Protein AF-0000000079273460 (afdb_homodimer)

Radius of gyration: 18.06 Å; Cα contacts (8 Å, |Δi|>4): 522; chains: 2; bounding box: 48×47×41 Å

InterPro domains:
  IPR018788 Proteasome assembly chaperone 3 [PF10178] (34-116)
  IPR018788 Proteasome assembly chaperone 3 [PTHR31051] (8-122)
  IPR053720 Proteasome Assembly Chaperone [G3DSA:3.30.230.90] (1-122)

Nearest PDB structures (foldseek):
  2z5e-assembly1_B  TM=9.129E-01  e=1.804E-13  Homo sapiens
  8tm3-assembly1_i  TM=9.254E-01  e=6.857E-12  Homo sapiens
  2z5b-assembly1_B  TM=8.298E-01  e=2.361E-05  Saccharomyces cerevisiae
  8tm3-assembly1_j  TM=7.943E-01  e=7.775E-05  Homo sapiens
  8pzo-assembly1_A  TM=5.307E-01  e=3.729E-04  Lactobacillus

Organism: Patiria miniata (NCBI:txid46514)

Foldseek 3Di:
DPPPCPFDKFKDWDQAPNFIKIKIWTDDPQEIEIAIARPPDQAWKKKKDWDLPPPDPDQTDIDIDTPDHDDDPLVVVLVRLLCCLQQPDNPGHIYIYGYHDPDRDPSRSVVVSVVCNVGHPD/DPPPPPFDKFKDWDQAPNFIKIKIWTDDPQEIEIAIARPPDQAWKKKKDWDLPPPDPDQTDIDIDTPDHDDDPLVVVLVRLLCCLQQPDNPGHIYIYGYHDPDRDPSRSVVVSVVCNVGHPD

Solvent-accessible surface area (backbone atoms only — not comparable to full-atom values): 13586 Å² total; per-residue (Å²): 123,79,77,76,76,57,62,46,68,37,72,52,71,48,76,56,95,84,35,63,32,38,39,37,25,33,32,34,75,60,27,34,38,38,39,38,23,51,70,38,28,50,59,26,31,33,42,35,39,64,49,69,60,73,78,57,95,64,75,89,46,70,46,75,42,70,61,41,71,74,84,46,73,64,53,51,52,52,50,50,59,46,36,61,75,67,39,61,62,76,84,33,51,32,35,42,38,25,42,23,69,88,69,85,46,72,70,52,49,53,51,48,47,53,54,51,59,74,36,55,59,121,122,80,76,76,76,58,61,46,69,37,72,51,71,47,76,57,96,85,34,63,32,38,38,38,25,33,29,34,75,61,26,35,39,38,40,38,22,50,69,40,28,50,60,27,31,33,40,35,37,62,50,69,60,74,80,58,96,63,76,87,47,69,48,76,43,70,62,42,71,72,83,45,74,65,53,50,52,52,51,50,58,46,36,60,74,67,39,61,62,76,84,34,52,30,34,42,37,25,43,23,68,88,68,85,46,72,70,53,51,52,51,49,47,52,54,51,60,73,39,57,59,120

Sequence (244 aa):
MAGEDLPVSKQGAATIDGIHTDVVCTAFKDRIFVAITQYEKLGTIVHVIPDSTPADTRQQSFTTKVLLGKDEPITHVMAKNLATKICEGPDSKPLLLAIALKEHSPSVLKSLQELVVQFRVWMAGEDLPVSKQGAATIDGIHTDVVCTAFKDRIFVAITQYEKLGTIVHVIPDSTPADTRQQSFTTKVLLGKDEPITHVMAKNLATKICEGPDSKPLLLAIALKEHSPSVLKSLQELVVQFRVW

pLDDT: mean 89.86, std 14.44, range [30.06, 98.75]

Secondary structure (DSSP, 8-state):
-----PPEEEEEEEEETTEEEEEEEEE-SS-EEEEEESSS---EEEEEEE----SSSS---EEEEEEES---HHHHHHHHHHHHHHS-STTPPPEEEEEE-S---HHHHHHHHHHHHHT---/-----PPEEEEEEEEETTEEEEEEEEE-SS-EEEEEESSS---EEEEEEE-----SSS---EEEEEEES---HHHHHHHHHHHHHHS-STTPPPEEEEEE-S---HHHHHHHHHHHHHT---

Structure (mmCIF, N/CA/C/O backbone):
data_AF-0000000079273460-model_v1
#
loop_
_entity.id
_entity.type
_entity.pdbx_description
1 polymer 'Proteasome assembly chaperone 3'
#
loop_
_atom_site.group_PDB
_atom_site.id
_atom_site.type_symbol
_atom_site.label_atom_id
_atom_site.label_alt_id
_atom_site.label_comp_id
_atom_site.label_asym_id
_atom_site.label_entity_id
_atom_site.label_seq_id
_atom_site.pdbx_PDB_ins_code
_atom_site.Cartn_x
_atom_site.Cartn_y
_atom_site.Cartn_z
_atom_site.occupancy
_atom_site.B_iso_or_equiv
_atom_site.auth_seq_id
_atom_site.auth_comp_id
_atom_site.auth_asym_id
_atom_site.auth_atom_id
_atom_site.pdbx_PDB_model_num
ATOM 1 N N . MET A 1 1 ? 14.016 -20.922 15.641 1 30.78 1 MET A N 1
ATOM 2 C CA . MET A 1 1 ? 13.086 -20.656 14.539 1 30.78 1 MET A CA 1
ATOM 3 C C . MET A 1 1 ? 13.445 -19.359 13.828 1 30.78 1 MET A C 1
ATOM 5 O O . MET A 1 1 ? 13.68 -18.328 14.469 1 30.78 1 MET A O 1
ATOM 9 N N . ALA A 1 2 ? 14.273 -19.484 12.898 1 35.5 2 ALA A N 1
ATOM 10 C CA . ALA A 1 2 ? 14.953 -18.312 12.344 1 35.5 2 ALA A CA 1
ATOM 11 C C . ALA A 1 2 ? 14 -17.109 12.266 1 35.5 2 ALA A C 1
ATOM 13 O O . ALA A 1 2 ? 12.852 -17.25 11.852 1 35.5 2 ALA A O 1
ATOM 14 N N . GLY A 1 3 ? 13.906 -16.312 13.078 1 42.25 3 GLY A N 1
ATOM 15 C CA . GLY A 1 3 ? 13.086 -15.141 13.273 1 42.25 3 GLY A CA 1
ATOM 16 C C . GLY A 1 3 ? 12.688 -14.461 11.969 1 42.25 3 GLY A C 1
ATOM 17 O O . GLY A 1 3 ? 13.539 -13.898 11.281 1 42.25 3 GLY A O 1
ATOM 18 N N . GLU A 1 4 ? 11.891 -15.188 11.117 1 51.12 4 GLU A N 1
ATOM 19 C CA . GLU A 1 4 ? 11.453 -14.906 9.75 1 51.12 4 GLU A CA 1
ATOM 20 C C . GLU A 1 4 ? 11.086 -13.43 9.578 1 51.12 4 GLU A C 1
ATOM 22 O O . GLU A 1 4 ? 10.328 -12.883 10.383 1 51.12 4 GLU A O 1
ATOM 27 N N . ASP A 1 5 ? 12.094 -12.578 9.164 1 60.62 5 ASP A N 1
ATOM 28 C CA . ASP A 1 5 ? 12.133 -11.125 8.984 1 60.62 5 ASP A CA 1
ATOM 29 C C . ASP A 1 5 ? 10.906 -10.641 8.219 1 60.62 5 ASP A C 1
ATOM 31 O O . ASP A 1 5 ? 10.945 -10.508 6.988 1 60.62 5 ASP A O 1
ATOM 35 N N . LEU A 1 6 ? 9.727 -10.875 8.641 1 69 6 LEU A N 1
ATOM 36 C CA . LEU A 1 6 ? 8.508 -10.258 8.125 1 69 6 LEU A CA 1
ATOM 37 C C . LEU A 1 6 ? 8.625 -8.742 8.117 1 69 6 LEU A C 1
ATOM 39 O O . LEU A 1 6 ? 9.312 -8.164 8.961 1 69 6 LEU A O 1
ATOM 43 N N . PRO A 1 7 ? 8.055 -8.18 6.938 1 85.44 7 PRO A N 1
ATOM 44 C CA . PRO A 1 7 ? 7.973 -6.723 7.082 1 85.44 7 PRO A CA 1
ATOM 45 C C . PRO A 1 7 ? 7.285 -6.297 8.383 1 85.44 7 PRO A C 1
ATOM 47 O O . PRO A 1 7 ? 6.289 -6.902 8.781 1 85.44 7 PRO A O 1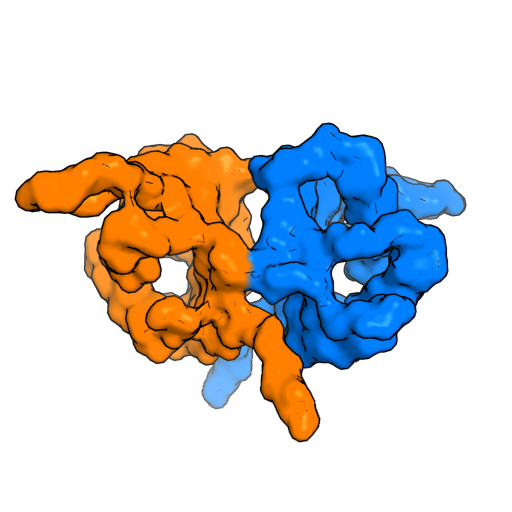
ATOM 50 N N . VAL A 1 8 ? 7.965 -5.441 9.117 1 90 8 VAL A N 1
ATOM 51 C CA . VAL A 1 8 ? 7.379 -4.938 10.359 1 90 8 VAL A CA 1
ATOM 52 C C . VAL A 1 8 ? 6.25 -3.957 10.031 1 90 8 VAL A C 1
ATOM 54 O O . VAL A 1 8 ? 6.422 -3.059 9.203 1 90 8 VAL A O 1
ATOM 57 N N . SER A 1 9 ? 5.043 -4.234 10.609 1 91.81 9 SER A N 1
ATOM 58 C CA . SER A 1 9 ? 3.869 -3.396 10.375 1 91.81 9 SER A CA 1
ATOM 59 C C . SER A 1 9 ? 3.203 -2.992 11.688 1 91.81 9 SER A C 1
ATOM 61 O O . SER A 1 9 ? 3.092 -3.803 12.609 1 91.81 9 SER A O 1
ATOM 63 N N . LYS A 1 10 ? 2.969 -1.747 11.805 1 93.12 10 LYS A N 1
ATOM 64 C CA . LYS A 1 10 ? 2.176 -1.226 12.914 1 93.12 10 LYS A CA 1
ATOM 65 C C . LYS A 1 10 ? 0.983 -0.421 12.406 1 93.12 10 LYS A C 1
ATOM 67 O O . LYS A 1 10 ? 1.048 0.189 11.336 1 93.12 10 LYS A O 1
ATOM 72 N N . GLN A 1 11 ? -0.129 -0.537 13.094 1 92.62 11 GLN A N 1
ATOM 73 C CA . GLN A 1 11 ? -1.308 0.256 12.766 1 92.62 11 GLN A CA 1
ATOM 74 C C . GLN A 1 11 ? -1.906 0.902 14.008 1 92.62 11 GLN A C 1
ATOM 76 O O . GLN A 1 11 ? -1.678 0.435 15.125 1 92.62 11 GLN A O 1
ATOM 81 N N . GLY A 1 12 ? -2.566 1.989 13.781 1 93.69 12 GLY A N 1
ATOM 82 C CA . GLY A 1 12 ? -3.227 2.699 14.867 1 93.69 12 GLY A CA 1
ATOM 83 C C . GLY A 1 12 ? -4.246 3.711 14.383 1 93.69 12 GLY A C 1
ATOM 84 O O . GLY A 1 12 ? -4.602 3.729 13.203 1 93.69 12 GLY A O 1
ATOM 85 N N . ALA A 1 13 ? -4.809 4.332 15.375 1 94.44 13 ALA A N 1
ATOM 86 C CA . ALA A 1 13 ? -5.82 5.344 15.078 1 94.44 13 ALA A CA 1
ATOM 87 C C . ALA A 1 13 ? -5.766 6.488 16.094 1 94.44 13 ALA A C 1
ATOM 89 O O . ALA A 1 13 ? -5.227 6.328 17.188 1 94.44 13 ALA A O 1
ATOM 90 N N . ALA A 1 14 ? -6.172 7.613 15.609 1 95.38 14 ALA A N 1
ATOM 91 C CA . ALA A 1 14 ? -6.336 8.781 16.469 1 95.38 14 ALA A CA 1
ATOM 92 C C . ALA A 1 14 ? -7.492 9.656 15.984 1 95.38 14 ALA A C 1
ATOM 94 O O . ALA A 1 14 ? -7.961 9.508 14.852 1 95.38 14 ALA A O 1
ATOM 95 N N . THR A 1 15 ? -8.016 10.453 16.969 1 95.19 15 THR A N 1
ATOM 96 C CA . THR A 1 15 ? -8.961 11.492 16.578 1 95.19 15 THR A CA 1
ATOM 97 C C . THR A 1 15 ? -8.242 12.812 16.328 1 95.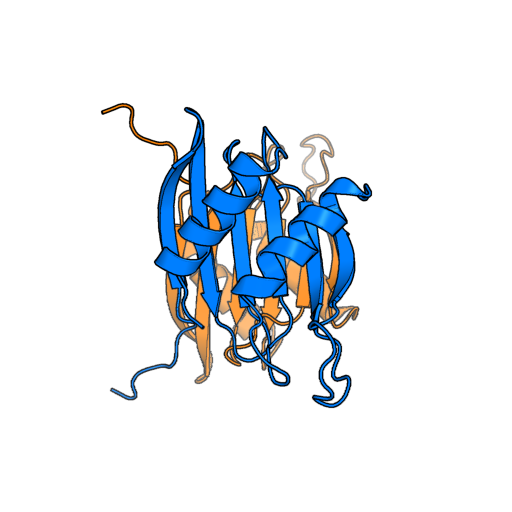19 15 THR A C 1
ATOM 99 O O . THR A 1 15 ? -7.605 13.359 17.234 1 95.19 15 THR A O 1
ATOM 102 N N . ILE A 1 16 ? -8.305 13.305 15.016 1 96 16 ILE A N 1
ATOM 103 C CA . ILE A 1 16 ? -7.648 14.547 14.641 1 96 16 ILE A CA 1
ATOM 104 C C . ILE A 1 16 ? -8.695 15.578 14.227 1 96 16 ILE A C 1
ATOM 106 O O . ILE A 1 16 ? -9.359 15.422 13.203 1 96 16 ILE A O 1
ATOM 110 N N . ASP A 1 17 ? -8.766 16.672 15.008 1 92.19 17 ASP A N 1
ATOM 111 C CA . ASP A 1 17 ? -9.75 17.719 14.781 1 92.19 17 ASP A CA 1
ATOM 112 C C . ASP A 1 17 ? -11.156 17.141 14.641 1 92.19 17 ASP A C 1
ATOM 114 O O . ASP A 1 17 ? -11.891 17.484 13.711 1 92.19 17 ASP A O 1
ATOM 118 N N . GLY A 1 18 ? -11.453 16.125 15.391 1 92.31 18 GLY A N 1
ATOM 119 C CA . GLY A 1 18 ? -12.773 15.523 15.477 1 92.31 18 GLY A CA 1
ATOM 120 C C . GLY A 1 18 ? -13 14.438 14.445 1 92.31 18 GLY A C 1
ATOM 121 O O . GLY A 1 18 ? -14.086 13.852 14.375 1 92.31 18 GLY A O 1
ATOM 122 N N . ILE A 1 19 ? -12.008 14.164 13.734 1 94.31 19 ILE A N 1
ATOM 123 C CA . ILE A 1 19 ? -12.164 13.188 12.656 1 94.31 19 ILE A CA 1
ATOM 124 C C . ILE A 1 19 ? -11.336 11.945 12.969 1 94.31 19 ILE A C 1
ATOM 126 O O . ILE A 1 19 ? -10.141 12.039 13.258 1 94.31 19 ILE A O 1
ATOM 130 N N . HIS A 1 20 ? -12.031 10.773 12.93 1 94.5 20 HIS A N 1
ATOM 131 C CA . HIS A 1 20 ? -11.32 9.508 13.094 1 94.5 20 HIS A CA 1
ATOM 132 C C . HIS A 1 20 ? -10.289 9.312 11.992 1 94.5 20 HIS A C 1
ATOM 134 O O . HIS A 1 20 ? -10.602 9.445 10.805 1 94.5 20 HIS A O 1
ATOM 140 N N . THR A 1 21 ? -9.023 9.062 12.367 1 96.12 21 THR A N 1
ATOM 141 C CA . THR A 1 21 ? -7.91 8.914 11.43 1 96.12 21 THR A CA 1
ATOM 142 C C . THR A 1 21 ? -7.168 7.605 11.68 1 96.12 21 THR A C 1
ATOM 144 O O . THR A 1 21 ? -6.715 7.344 12.797 1 96.12 21 THR A O 1
ATOM 147 N N . ASP A 1 22 ? -7.109 6.801 10.656 1 95.75 22 ASP A N 1
ATOM 148 C CA . ASP A 1 22 ? -6.387 5.535 10.742 1 95.75 22 ASP A CA 1
ATOM 149 C C . ASP A 1 22 ? -5.023 5.633 10.062 1 95.75 22 ASP A C 1
ATOM 151 O O . ASP A 1 22 ? -4.859 6.363 9.086 1 95.75 22 ASP A O 1
ATOM 155 N N . VAL A 1 23 ? -4.059 4.891 10.609 1 96.12 23 VAL A N 1
ATOM 156 C CA . VAL A 1 23 ? -2.723 4.859 10.031 1 96.12 23 VAL A CA 1
ATOM 157 C C . VAL A 1 23 ? -2.184 3.432 10.039 1 96.12 23 VAL A C 1
ATOM 159 O O . VAL A 1 23 ? -2.436 2.676 10.984 1 96.12 23 VAL A O 1
ATOM 162 N N . VAL A 1 24 ? -1.548 3.072 8.961 1 94.12 24 VAL A N 1
ATOM 163 C CA . VAL A 1 24 ? -0.788 1.831 8.859 1 94.12 24 VAL A CA 1
ATOM 164 C C . VAL A 1 24 ? 0.625 2.127 8.367 1 94.12 24 VAL A C 1
ATOM 166 O O . VAL A 1 24 ? 0.805 2.814 7.359 1 94.12 24 VAL A O 1
ATOM 169 N N . CYS A 1 25 ? 1.638 1.661 9.047 1 95.62 25 CYS A N 1
ATOM 170 C CA . CYS A 1 25 ? 3.039 1.801 8.672 1 95.62 25 CYS A CA 1
ATOM 171 C C . CYS A 1 25 ? 3.693 0.436 8.484 1 95.62 25 CYS A C 1
ATOM 173 O O . CYS A 1 25 ? 3.596 -0.428 9.359 1 95.62 25 CYS A O 1
ATOM 175 N N . THR A 1 26 ? 4.277 0.259 7.371 1 94.06 26 THR A N 1
ATOM 176 C CA . THR A 1 26 ? 5.008 -0.976 7.105 1 94.06 26 THR A CA 1
ATOM 177 C C . THR A 1 26 ? 6.398 -0.673 6.551 1 94.06 26 THR A C 1
ATOM 179 O O . THR A 1 26 ? 6.543 0.158 5.652 1 94.06 26 THR A O 1
ATOM 182 N N . ALA A 1 27 ? 7.402 -1.331 7.086 1 94.25 27 ALA A N 1
ATOM 183 C CA . ALA A 1 27 ? 8.773 -1.156 6.609 1 94.25 27 ALA A CA 1
ATOM 184 C C . ALA A 1 27 ? 9.211 -2.346 5.762 1 94.25 27 ALA A C 1
ATOM 186 O O . ALA A 1 27 ? 9.18 -3.49 6.223 1 94.25 27 ALA A O 1
ATOM 187 N N . PHE A 1 28 ? 9.586 -2.076 4.539 1 94.19 28 PHE A N 1
ATOM 188 C CA . PHE A 1 28 ? 10.219 -3.053 3.658 1 94.19 28 PHE A CA 1
ATOM 189 C C . PHE A 1 28 ? 11.695 -2.73 3.463 1 94.19 28 PHE A C 1
ATOM 191 O O . PHE A 1 28 ? 12.172 -1.69 3.92 1 94.19 28 PHE A O 1
ATOM 198 N N . LYS A 1 29 ? 12.32 -3.576 2.896 1 93.31 29 LYS A N 1
ATOM 199 C CA . LYS A 1 29 ? 13.742 -3.359 2.65 1 93.31 29 LYS A CA 1
ATOM 200 C C . LYS A 1 29 ? 13.961 -2.244 1.632 1 93.31 29 LYS A C 1
ATOM 202 O O . LYS A 1 29 ? 14.938 -1.501 1.72 1 93.31 29 LYS A O 1
ATOM 207 N N . ASP A 1 30 ? 13.078 -2.135 0.764 1 94.88 30 ASP A N 1
ATOM 208 C CA . ASP A 1 30 ? 13.312 -1.198 -0.33 1 94.88 30 ASP A CA 1
ATOM 209 C C . ASP A 1 30 ? 12.523 0.093 -0.128 1 94.88 30 ASP A C 1
ATOM 211 O O . ASP A 1 30 ? 12.797 1.104 -0.779 1 94.88 30 ASP A O 1
ATOM 215 N N . ARG A 1 31 ? 11.508 0.041 0.694 1 95.31 31 ARG A N 1
ATOM 216 C CA . ARG A 1 31 ? 10.656 1.215 0.845 1 95.31 31 ARG A CA 1
ATOM 217 C C . ARG A 1 31 ? 9.883 1.164 2.158 1 95.31 31 ARG A C 1
ATOM 219 O O . ARG A 1 31 ? 9.781 0.108 2.785 1 95.31 31 ARG A O 1
ATOM 226 N N . ILE A 1 32 ? 9.453 2.344 2.535 1 96.88 32 ILE A N 1
ATOM 227 C CA . ILE A 1 32 ? 8.461 2.434 3.602 1 96.88 32 ILE A CA 1
ATOM 228 C C . ILE A 1 32 ? 7.078 2.662 3.004 1 96.88 32 ILE A C 1
ATOM 230 O O . ILE A 1 32 ? 6.918 3.453 2.07 1 96.88 32 ILE A O 1
ATOM 234 N N . PHE A 1 33 ? 6.141 1.899 3.494 1 96.56 33 PHE A N 1
ATOM 235 C CA . PHE A 1 33 ? 4.754 2.121 3.107 1 96.56 33 PHE A CA 1
ATOM 236 C C . PHE A 1 33 ? 3.951 2.693 4.27 1 96.56 33 PHE A C 1
ATOM 238 O O . PHE A 1 33 ? 3.963 2.139 5.371 1 96.56 33 PHE A O 1
ATOM 245 N N . VAL A 1 34 ? 3.258 3.811 4.004 1 97.75 34 VAL A N 1
ATOM 246 C CA . VAL A 1 34 ? 2.393 4.418 5.012 1 97.75 34 VAL A CA 1
ATOM 247 C C . VAL A 1 34 ? 1.029 4.734 4.398 1 97.75 34 VAL A C 1
ATOM 249 O O . VAL A 1 34 ? 0.947 5.348 3.33 1 97.75 34 VAL A O 1
ATOM 252 N N . ALA A 1 35 ? -0.001 4.285 5.008 1 97.38 35 ALA A N 1
ATOM 253 C CA . ALA A 1 35 ? -1.366 4.66 4.645 1 97.38 35 ALA A CA 1
ATOM 254 C C . ALA A 1 35 ? -2.027 5.465 5.758 1 97.38 35 ALA A C 1
ATOM 256 O O . ALA A 1 35 ? -2.008 5.062 6.922 1 97.38 35 ALA A O 1
ATOM 257 N N . ILE A 1 36 ? -2.521 6.605 5.375 1 97.5 36 ILE A N 1
ATOM 258 C CA . ILE A 1 36 ? -3.275 7.449 6.297 1 97.5 36 ILE A CA 1
ATOM 259 C C . ILE A 1 36 ? -4.645 7.762 5.699 1 97.5 36 ILE A C 1
ATOM 261 O O . ILE A 1 36 ? -4.742 8.266 4.574 1 97.5 36 ILE A O 1
ATOM 265 N N . THR A 1 37 ? -5.703 7.453 6.457 1 96.69 37 THR A N 1
ATOM 266 C CA . THR A 1 37 ? -7.02 7.691 5.871 1 96.69 37 THR A CA 1
ATOM 267 C C . THR A 1 37 ? -7.996 8.203 6.926 1 96.69 37 THR A C 1
ATOM 269 O O . THR A 1 37 ? -7.973 7.758 8.07 1 96.69 37 THR A O 1
ATOM 272 N N . GLN A 1 38 ? -8.781 9.141 6.469 1 93.88 38 GLN A N 1
ATOM 273 C CA . GLN A 1 38 ? -9.867 9.672 7.289 1 93.88 38 GLN A CA 1
ATOM 274 C C . GLN A 1 38 ? -11.227 9.281 6.723 1 93.88 38 GLN A C 1
ATOM 276 O O . GLN A 1 38 ? -12.266 9.719 7.227 1 93.88 38 GLN A O 1
ATOM 281 N N . TYR A 1 39 ? -11.359 8.469 5.543 1 87.88 39 TYR A N 1
ATOM 282 C CA . TYR A 1 39 ? -12.57 8.039 4.844 1 87.88 39 TYR A CA 1
ATOM 283 C C . TYR A 1 39 ? -12.609 6.523 4.699 1 87.88 39 TYR A C 1
ATOM 285 O O . TYR A 1 39 ? -13.492 5.984 4.023 1 87.88 39 TYR A O 1
ATOM 293 N N . GLU A 1 40 ? -11.852 5.824 5.285 1 87.94 40 GLU A N 1
ATOM 294 C CA . GLU A 1 40 ? -11.734 4.383 5.102 1 8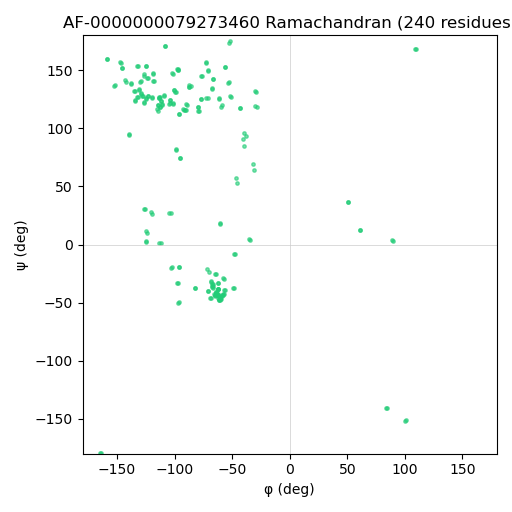7.94 40 GLU A CA 1
ATOM 295 C C . GLU A 1 40 ? -11.336 4.035 3.67 1 87.94 40 GLU A C 1
ATOM 297 O O . GLU A 1 40 ? -11.57 2.92 3.207 1 87.94 40 GLU A O 1
ATOM 302 N N . LYS A 1 41 ? -10.922 5.066 2.951 1 94.38 41 LYS A N 1
ATOM 303 C CA . LYS A 1 41 ? -10.406 4.895 1.597 1 94.38 41 LYS A CA 1
ATOM 304 C C . LYS A 1 41 ? -8.883 4.84 1.594 1 94.38 41 LYS A C 1
ATOM 306 O O . LYS A 1 41 ? -8.234 5.426 2.463 1 94.38 41 LYS A O 1
ATOM 311 N N . LEU A 1 42 ? -8.32 4.082 0.586 1 96.62 42 LEU A N 1
ATOM 312 C CA . LEU A 1 42 ? -6.871 4.129 0.404 1 96.62 42 LEU A CA 1
ATOM 313 C C . LEU A 1 42 ? -6.43 5.492 -0.115 1 96.62 42 LEU A C 1
ATOM 315 O O . LEU A 1 42 ? -5.441 6.051 0.363 1 96.62 42 LEU A O 1
ATOM 319 N N . GLY A 1 43 ? -7.184 6.008 -1.164 1 97.06 43 GLY A N 1
ATOM 320 C CA . GLY A 1 43 ? -6.992 7.367 -1.652 1 97.06 43 GLY A CA 1
ATOM 321 C C . GLY A 1 43 ? -5.859 7.484 -2.654 1 97.06 43 GLY A C 1
ATOM 322 O O . GLY A 1 43 ? -5.73 6.652 -3.557 1 97.06 43 GLY A O 1
ATOM 323 N N . THR A 1 44 ? -5.109 8.578 -2.533 1 98.25 44 THR A N 1
ATOM 324 C CA . THR A 1 44 ? -4.062 8.914 -3.494 1 98.25 44 THR A CA 1
ATOM 325 C C . THR A 1 44 ? -2.744 8.25 -3.109 1 98.25 44 THR A C 1
ATOM 327 O O . THR A 1 44 ? -2.371 8.234 -1.934 1 98.25 44 THR A O 1
ATOM 330 N N . ILE A 1 45 ? -2.068 7.672 -4.094 1 98.69 45 ILE A N 1
ATOM 331 C CA . ILE A 1 45 ? -0.781 7.023 -3.871 1 98.69 45 ILE A CA 1
ATOM 332 C C . ILE A 1 45 ? 0.342 7.914 -4.398 1 98.69 45 ILE A C 1
ATOM 334 O O . ILE A 1 45 ? 0.358 8.266 -5.578 1 98.69 45 ILE A O 1
ATOM 338 N N . VAL A 1 46 ? 1.242 8.195 -3.512 1 98.75 46 VAL A N 1
ATOM 339 C CA . VAL A 1 46 ? 2.342 9.094 -3.857 1 98.75 46 VAL A CA 1
ATOM 340 C C . VAL A 1 46 ? 3.676 8.391 -3.611 1 98.75 46 VAL A C 1
ATOM 342 O O . VAL A 1 46 ? 3.885 7.797 -2.551 1 98.75 46 VAL A O 1
ATOM 345 N N . HIS A 1 47 ? 4.508 8.375 -4.578 1 98.69 47 HIS A N 1
ATOM 346 C CA . HIS A 1 47 ? 5.891 7.934 -4.434 1 98.69 47 HIS A CA 1
ATOM 347 C C . HIS A 1 47 ? 6.805 9.094 -4.055 1 98.69 47 HIS A C 1
ATOM 349 O O . HIS A 1 47 ? 6.867 10.094 -4.766 1 98.69 47 HIS A O 1
ATOM 355 N N . VAL A 1 48 ? 7.438 8.977 -2.934 1 97.75 48 VAL A N 1
ATOM 356 C CA . VAL A 1 48 ? 8.312 10.023 -2.416 1 97.75 48 VAL A CA 1
ATOM 357 C C . VAL A 1 48 ? 9.75 9.523 -2.387 1 97.75 48 VAL A C 1
ATOM 359 O O . VAL A 1 48 ? 10.062 8.531 -1.722 1 97.75 48 VAL A O 1
ATOM 362 N N . ILE A 1 49 ? 10.625 10.18 -3.092 1 95.88 49 ILE A N 1
ATOM 363 C CA . ILE A 1 49 ? 12.023 9.797 -3.191 1 95.88 49 ILE A CA 1
ATOM 364 C C . ILE A 1 49 ? 12.898 10.844 -2.504 1 95.88 49 ILE A C 1
ATOM 366 O O . ILE A 1 49 ? 12.938 12 -2.924 1 95.88 49 ILE A O 1
ATOM 370 N N . PRO A 1 50 ? 13.594 10.359 -1.471 1 93.38 50 PRO A N 1
ATOM 371 C CA . PRO A 1 50 ? 14.523 11.305 -0.852 1 93.38 50 PRO A CA 1
ATOM 372 C C . PRO A 1 50 ? 15.688 11.68 -1.771 1 93.38 50 PRO A C 1
ATOM 374 O O . PRO A 1 50 ? 16.234 10.812 -2.461 1 93.38 50 PRO A O 1
ATOM 377 N N . ASP A 1 51 ? 16.016 12.953 -1.874 1 85.31 51 ASP A N 1
ATOM 378 C CA . ASP A 1 51 ? 17.125 13.414 -2.709 1 85.31 51 ASP A CA 1
ATOM 379 C C . ASP A 1 51 ? 18.469 13.188 -2.014 1 85.31 51 ASP A C 1
ATOM 381 O O . ASP A 1 51 ? 18.594 13.398 -0.805 1 85.31 51 ASP A O 1
ATOM 385 N N . SER A 1 52 ? 19.391 12.32 -2.516 1 70.5 52 SER A N 1
ATOM 386 C CA . SER A 1 52 ? 20.719 12.047 -1.978 1 70.5 52 SER A CA 1
ATOM 387 C C . SER A 1 52 ? 21.578 13.312 -1.957 1 70.5 52 SER A C 1
ATOM 389 O O . SER A 1 52 ? 22.531 13.43 -2.73 1 70.5 52 SER A O 1
ATOM 391 N N . THR A 1 53 ? 21 14.297 -2.035 1 59.56 53 THR A N 1
ATOM 392 C CA . THR A 1 53 ? 21.969 15.391 -2.1 1 59.56 53 THR A CA 1
ATOM 393 C C . THR A 1 53 ? 22.844 15.414 -0.853 1 59.56 53 THR A C 1
ATOM 395 O O . THR A 1 53 ? 22.359 15.195 0.26 1 59.56 53 THR A O 1
ATOM 398 N N . PRO A 1 54 ? 24.203 15.234 -1.069 1 53.31 54 PRO A N 1
ATOM 399 C CA . PRO A 1 54 ? 25.172 15.359 0.022 1 53.31 54 PRO A CA 1
ATOM 400 C C . PRO A 1 54 ? 24.719 16.328 1.107 1 53.31 54 PRO A C 1
ATOM 402 O O . PRO A 1 54 ? 23.969 17.266 0.829 1 53.31 54 PRO A O 1
ATOM 405 N N . ALA A 1 55 ? 24.859 15.766 2.299 1 50.97 55 ALA A N 1
ATOM 406 C CA . ALA A 1 55 ? 24.578 16.344 3.615 1 50.97 55 ALA A CA 1
ATOM 407 C C . ALA A 1 55 ? 24.922 17.828 3.646 1 50.97 55 ALA A C 1
ATOM 409 O O . ALA A 1 55 ? 25.016 18.422 4.719 1 50.97 55 ALA A O 1
ATOM 410 N N . ASP A 1 56 ? 25.312 18.453 2.611 1 51.31 56 ASP A N 1
ATOM 411 C CA . ASP A 1 56 ? 25.453 19.797 3.188 1 51.31 56 ASP A CA 1
ATOM 412 C C . ASP A 1 56 ? 24.172 20.203 3.906 1 51.31 56 ASP A C 1
ATOM 414 O O . ASP A 1 56 ? 23.125 19.578 3.74 1 51.31 56 ASP A O 1
ATOM 418 N N . THR A 1 57 ? 24.203 21.516 4.645 1 51.62 57 THR A N 1
ATOM 419 C CA . THR A 1 57 ? 23.297 22.141 5.605 1 51.62 57 THR A CA 1
ATOM 420 C C . THR A 1 57 ? 21.859 22.094 5.117 1 51.62 57 THR A C 1
ATOM 422 O O . THR A 1 57 ? 20.953 22.594 5.789 1 51.62 57 THR A O 1
ATOM 425 N N . ARG A 1 58 ? 21.688 21.641 3.768 1 54.44 58 ARG A N 1
ATOM 426 C CA . ARG A 1 58 ? 20.391 22.094 3.275 1 54.44 58 ARG A CA 1
ATOM 427 C C . ARG A 1 58 ? 19.297 21.078 3.631 1 54.44 58 ARG A C 1
ATOM 429 O O . ARG A 1 58 ? 19.562 19.891 3.738 1 54.44 58 ARG A O 1
ATOM 436 N N . GLN A 1 59 ? 18.141 21.484 4.078 1 62.81 59 GLN A N 1
ATOM 437 C CA . GLN A 1 59 ? 16.859 20.844 4.332 1 62.81 59 GLN A CA 1
ATOM 438 C C . GLN A 1 59 ? 16.625 19.672 3.373 1 62.81 59 GLN A C 1
ATOM 440 O O . GLN A 1 59 ? 16.891 19.781 2.174 1 62.81 59 GLN A O 1
ATOM 445 N N . GLN A 1 60 ? 16.469 18.438 3.865 1 77.25 60 GLN A N 1
ATOM 446 C CA . GLN A 1 60 ? 16.172 17.25 3.064 1 77.25 60 GLN A CA 1
ATOM 447 C C . GLN A 1 60 ? 15.109 17.547 2.012 1 77.25 60 GLN A C 1
ATOM 449 O O . GLN A 1 60 ? 14.078 18.141 2.318 1 77.25 60 GLN A O 1
ATOM 454 N N . SER A 1 61 ? 15.516 17.406 0.779 1 88.56 61 SER A N 1
ATOM 455 C CA . SER A 1 61 ? 14.586 17.625 -0.321 1 88.56 61 SER A CA 1
ATOM 456 C C . SER A 1 61 ? 14 16.297 -0.821 1 88.56 61 SER A C 1
ATOM 458 O O . SER A 1 61 ? 14.578 15.234 -0.589 1 88.56 61 SER A O 1
ATOM 460 N N . PHE A 1 62 ? 12.758 16.438 -1.342 1 94.5 62 PHE A N 1
ATOM 461 C CA . PHE A 1 62 ? 12.039 15.25 -1.814 1 94.5 62 PHE A CA 1
ATOM 462 C C . PHE A 1 62 ? 11.5 15.469 -3.223 1 94.5 62 PHE A C 1
ATOM 464 O O . PHE A 1 62 ? 11.039 16.562 -3.551 1 94.5 62 PHE A O 1
ATOM 471 N N . THR A 1 63 ? 11.633 14.375 -3.977 1 95.5 63 THR A N 1
ATOM 472 C CA . THR A 1 63 ? 10.875 14.305 -5.223 1 95.5 63 THR A CA 1
ATOM 473 C C . THR A 1 63 ? 9.609 13.469 -5.043 1 95.5 63 THR A C 1
ATOM 475 O O . THR A 1 63 ? 9.656 12.383 -4.457 1 95.5 63 THR A O 1
ATOM 478 N N . THR A 1 64 ? 8.492 14.07 -5.512 1 97.69 64 THR A N 1
ATOM 479 C CA . THR A 1 64 ? 7.227 13.367 -5.355 1 97.69 64 THR A CA 1
ATOM 480 C C . THR A 1 64 ? 6.609 13.055 -6.715 1 97.69 64 THR A C 1
ATOM 482 O O . THR A 1 64 ? 6.734 13.852 -7.652 1 97.69 64 THR A O 1
ATOM 485 N N . LYS A 1 65 ? 6.039 11.891 -6.82 1 98.19 65 LYS A N 1
ATOM 486 C CA . LYS A 1 65 ? 5.266 11.477 -7.988 1 98.19 65 LYS A CA 1
ATOM 487 C C . LYS A 1 65 ? 3.949 10.82 -7.57 1 98.19 65 LYS A C 1
ATOM 489 O O . LYS A 1 65 ? 3.945 9.844 -6.82 1 98.19 65 LYS A O 1
ATOM 494 N N . VAL A 1 66 ? 2.842 11.414 -8.094 1 98.75 66 VAL A N 1
ATOM 495 C CA . VAL A 1 66 ? 1.551 10.773 -7.859 1 98.75 66 VAL A CA 1
ATOM 496 C C . VAL A 1 66 ? 1.396 9.562 -8.781 1 98.75 66 VAL A C 1
ATOM 498 O O . VAL A 1 66 ? 1.504 9.695 -10.008 1 98.75 66 VAL A O 1
ATOM 501 N N . LEU A 1 67 ? 1.121 8.453 -8.18 1 98.56 67 LEU A N 1
ATOM 502 C CA . LEU A 1 67 ? 1.003 7.227 -8.961 1 98.56 67 LEU A CA 1
ATOM 503 C C . LEU A 1 67 ? -0.457 6.926 -9.281 1 98.56 67 LEU A C 1
ATOM 505 O O . LEU A 1 67 ? -0.759 6.324 -10.312 1 98.56 67 LEU A O 1
ATOM 509 N N . LEU A 1 68 ? -1.277 7.289 -8.359 1 98.19 68 LEU A N 1
ATOM 510 C CA . LEU A 1 68 ? -2.711 7.039 -8.477 1 98.19 68 LEU A CA 1
ATOM 511 C C . LEU A 1 68 ? -3.51 8.086 -7.711 1 98.19 68 LEU A C 1
ATOM 513 O O . LEU A 1 68 ? -3.162 8.422 -6.578 1 98.19 68 LEU A O 1
ATOM 517 N N . GLY A 1 69 ? -4.578 8.555 -8.336 1 97.62 69 GLY A N 1
ATOM 518 C CA . GLY A 1 69 ? -5.445 9.492 -7.637 1 97.62 69 GLY A CA 1
ATOM 519 C C . GLY A 1 69 ? -5.203 10.938 -8.031 1 97.62 69 GLY A C 1
ATOM 520 O O . GLY A 1 69 ? -4.871 11.227 -9.188 1 97.62 69 GLY A O 1
ATOM 521 N N . LYS A 1 70 ? -5.477 11.836 -7.102 1 96.31 70 LYS A N 1
ATOM 522 C CA . LYS A 1 70 ? -5.469 13.273 -7.375 1 96.31 70 LYS A CA 1
ATOM 523 C C . LYS A 1 70 ? -4.047 13.828 -7.371 1 96.31 70 LYS A C 1
ATOM 525 O O . LYS A 1 70 ? -3.393 13.859 -6.328 1 96.31 70 LYS A O 1
ATOM 530 N N . ASP A 1 71 ? -3.602 14.375 -8.523 1 97.88 71 ASP A N 1
ATOM 531 C CA . ASP A 1 71 ? -2.305 15.031 -8.656 1 97.88 71 ASP A CA 1
ATOM 532 C C . ASP A 1 71 ? -2.441 16.547 -8.555 1 97.88 71 ASP A C 1
ATOM 534 O O . ASP A 1 71 ? -2.578 17.234 -9.57 1 97.88 71 ASP A O 1
ATOM 538 N N . GLU A 1 72 ? -2.504 17.016 -7.387 1 97.81 72 GLU A N 1
ATOM 539 C CA . GLU A 1 72 ? -2.684 18.438 -7.074 1 97.81 72 GLU A CA 1
ATOM 540 C C . GLU A 1 72 ? -1.571 18.938 -6.156 1 97.81 72 GLU A C 1
ATOM 542 O O . GLU A 1 72 ? -0.935 18.156 -5.453 1 97.81 72 GLU A O 1
ATOM 547 N N . PRO A 1 73 ? -1.243 20.25 -6.199 1 97.38 73 PRO A N 1
ATOM 548 C CA . PRO A 1 73 ? -0.171 20.812 -5.367 1 97.38 73 PRO A CA 1
ATOM 549 C C . PRO A 1 73 ? -0.284 20.391 -3.904 1 97.38 73 PRO A C 1
ATOM 551 O O . PRO A 1 73 ? 0.719 20.031 -3.281 1 97.38 73 PRO A O 1
ATOM 554 N N . ILE A 1 74 ? -1.474 20.297 -3.35 1 97.12 74 ILE A N 1
ATOM 555 C CA . ILE A 1 74 ? -1.675 19.984 -1.939 1 97.12 74 ILE A CA 1
ATOM 556 C C . ILE A 1 74 ? -1.223 18.547 -1.656 1 97.12 74 ILE A C 1
ATOM 558 O O . ILE A 1 74 ? -0.675 18.266 -0.589 1 97.12 74 ILE A O 1
ATOM 562 N N . THR A 1 75 ? -1.483 17.672 -2.605 1 97.62 75 THR A N 1
ATOM 563 C CA . THR A 1 75 ? -1.039 16.297 -2.459 1 97.62 75 THR A CA 1
ATOM 564 C C . THR A 1 75 ? 0.472 16.234 -2.26 1 97.62 75 THR A C 1
ATOM 566 O O . THR A 1 75 ? 0.956 15.547 -1.359 1 97.62 75 THR A O 1
ATOM 569 N N . HIS A 1 76 ? 1.235 17.016 -3.014 1 98 76 HIS A N 1
ATOM 570 C CA . HIS A 1 76 ? 2.691 17.047 -2.943 1 98 76 HIS A CA 1
ATOM 571 C C . HIS A 1 76 ? 3.164 17.703 -1.654 1 98 76 HIS A C 1
ATOM 573 O O . HIS A 1 76 ? 4.125 17.25 -1.03 1 98 76 HIS A O 1
ATOM 579 N N . VAL A 1 77 ? 2.502 18.703 -1.303 1 96.94 77 VAL A N 1
ATOM 580 C CA . VAL A 1 77 ? 2.848 19.406 -0.065 1 96.94 77 VAL A CA 1
ATOM 581 C C . VAL A 1 77 ? 2.682 18.453 1.12 1 96.94 77 VAL A C 1
ATOM 583 O O . VAL A 1 77 ? 3.576 18.344 1.963 1 96.94 77 VAL A O 1
ATOM 586 N N . MET A 1 78 ? 1.525 17.766 1.146 1 97.44 78 MET A N 1
ATOM 587 C CA . MET A 1 78 ? 1.264 16.812 2.229 1 97.44 78 MET A CA 1
ATOM 588 C C . MET A 1 78 ? 2.314 15.711 2.254 1 97.44 78 MET A C 1
ATOM 590 O O . MET A 1 78 ? 2.865 15.398 3.311 1 97.44 78 MET A O 1
ATOM 594 N N . ALA A 1 79 ? 2.588 15.188 1.14 1 97.94 79 ALA A N 1
ATOM 595 C CA . ALA A 1 79 ? 3.535 14.086 1.024 1 97.94 79 ALA A CA 1
ATOM 596 C C . ALA A 1 79 ? 4.926 14.5 1.495 1 97.94 79 ALA A C 1
ATOM 598 O O . ALA A 1 79 ? 5.57 13.781 2.262 1 97.94 79 ALA A O 1
ATOM 599 N N . LYS A 1 80 ? 5.344 15.648 1.034 1 96.44 80 LYS A N 1
ATOM 600 C CA . LYS A 1 80 ? 6.672 16.125 1.401 1 96.44 80 LYS A CA 1
ATOM 601 C C . LYS A 1 80 ? 6.77 16.391 2.904 1 96.44 80 LYS A C 1
ATOM 603 O O . LYS A 1 80 ? 7.773 16.031 3.533 1 96.44 80 LYS A O 1
ATOM 608 N N . ASN A 1 81 ? 5.777 16.938 3.449 1 96.19 81 ASN A N 1
ATOM 609 C CA . ASN A 1 81 ? 5.785 17.234 4.879 1 96.19 81 ASN A CA 1
ATOM 610 C C . ASN A 1 81 ? 5.824 15.953 5.707 1 96.19 81 ASN A C 1
ATOM 612 O O . ASN A 1 81 ? 6.602 15.844 6.66 1 96.19 81 ASN A O 1
ATOM 616 N N . LEU A 1 82 ? 5.074 14.977 5.348 1 97.38 82 LEU A N 1
ATOM 617 C CA . LEU A 1 82 ? 5.082 13.711 6.074 1 97.38 82 LEU A CA 1
ATOM 618 C C . LEU A 1 82 ? 6.418 13 5.902 1 97.38 82 LEU A C 1
ATOM 620 O O . LEU A 1 82 ? 6.922 12.383 6.844 1 97.38 82 LEU A O 1
ATOM 624 N N . ALA A 1 83 ? 6.973 13.141 4.734 1 96.88 83 ALA A N 1
ATOM 625 C CA . ALA A 1 83 ? 8.242 12.484 4.426 1 96.88 83 ALA A CA 1
ATOM 626 C C . ALA A 1 83 ? 9.359 12.992 5.336 1 96.88 83 ALA A C 1
ATOM 628 O O . ALA A 1 83 ? 10.281 12.25 5.676 1 96.88 83 ALA A O 1
ATOM 629 N N . THR A 1 84 ? 9.242 14.219 5.676 1 94.25 84 THR A N 1
ATOM 630 C CA . THR A 1 84 ? 10.266 14.789 6.539 1 94.25 84 THR A CA 1
ATOM 631 C C . THR A 1 84 ? 10.375 14 7.84 1 94.25 84 THR A C 1
ATOM 633 O O . THR A 1 84 ? 11.469 13.883 8.406 1 94.25 84 THR A O 1
ATOM 636 N N . LYS A 1 85 ? 9.281 13.375 8.312 1 95 85 LYS A N 1
ATOM 637 C CA . LYS A 1 85 ? 9.289 12.648 9.57 1 95 85 LYS A CA 1
ATOM 638 C C . LYS A 1 85 ? 9.516 11.156 9.344 1 95 85 LYS A C 1
ATOM 640 O O . LYS A 1 85 ? 9.867 10.422 10.273 1 95 85 LYS A O 1
ATOM 645 N N . ILE A 1 86 ? 9.281 10.719 8.172 1 95.62 86 ILE A N 1
ATOM 646 C CA . ILE A 1 86 ? 9.344 9.289 7.875 1 95.62 86 ILE A CA 1
ATOM 647 C C . ILE A 1 86 ? 10.711 8.938 7.293 1 95.62 86 ILE A C 1
ATOM 649 O O . ILE A 1 86 ? 11.336 7.957 7.707 1 95.62 86 ILE A O 1
ATOM 653 N N . CYS A 1 87 ? 11.109 9.68 6.328 1 92.69 87 CYS A N 1
ATOM 654 C CA . CYS A 1 87 ? 12.383 9.469 5.645 1 92.69 87 CYS A CA 1
ATOM 655 C C . CYS A 1 87 ? 13.469 10.359 6.234 1 92.69 87 CYS A C 1
ATOM 657 O O . CYS A 1 87 ? 13.953 11.273 5.566 1 92.69 87 CYS A O 1
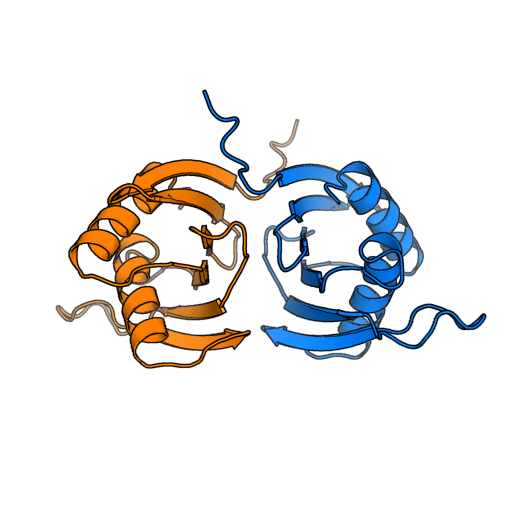ATOM 659 N N . GLU A 1 88 ? 13.914 9.961 7.41 1 84.06 88 GLU A N 1
ATOM 660 C CA . GLU A 1 88 ? 14.875 10.812 8.109 1 84.06 88 GLU A CA 1
ATOM 661 C C . GLU A 1 88 ? 16.312 10.438 7.746 1 84.06 88 GLU A C 1
ATOM 663 O O . GLU A 1 88 ? 16.703 9.266 7.855 1 84.06 88 GLU A O 1
ATOM 668 N N . GLY A 1 89 ? 16.969 11.297 7.152 1 77.88 89 GLY A N 1
ATOM 669 C CA . GLY A 1 89 ? 18.391 11.086 6.906 1 77.88 89 GLY A CA 1
ATOM 670 C C . GLY A 1 89 ? 18.719 10.836 5.445 1 77.88 89 GLY A C 1
ATOM 671 O O . GLY A 1 89 ? 17.812 10.594 4.637 1 77.88 89 GLY A O 1
ATOM 672 N N . PRO A 1 90 ? 19.969 10.883 5.129 1 71.5 90 PRO A N 1
ATOM 673 C CA . PRO A 1 90 ? 20.375 10.773 3.73 1 71.5 90 PRO A CA 1
ATOM 674 C C . PRO A 1 90 ? 20.203 9.359 3.17 1 71.5 90 PRO A C 1
ATOM 676 O O . PRO A 1 90 ? 20 9.195 1.964 1 71.5 90 PRO A O 1
ATOM 679 N N . ASP A 1 91 ? 20.141 8.359 4.043 1 80.25 91 ASP A N 1
ATOM 680 C CA . ASP A 1 91 ? 20.031 6.984 3.557 1 80.25 91 ASP A CA 1
ATOM 681 C C . ASP A 1 91 ? 18.625 6.441 3.732 1 80.25 91 ASP A C 1
ATOM 683 O O . ASP A 1 91 ? 18.406 5.227 3.773 1 80.25 91 ASP A O 1
ATOM 687 N N . SER A 1 92 ? 17.734 7.449 3.709 1 89 92 SER A N 1
ATOM 688 C CA . SER A 1 92 ? 16.375 6.988 3.965 1 89 92 SER A CA 1
ATOM 689 C C . SER A 1 92 ? 15.789 6.309 2.736 1 89 92 SER A C 1
ATOM 691 O O . SER A 1 92 ? 16.094 6.68 1.604 1 89 92 SER A O 1
ATOM 693 N N . LYS A 1 93 ? 15 5.316 3.004 1 93.5 93 LYS A N 1
ATOM 694 C CA . LYS A 1 93 ? 14.289 4.602 1.949 1 93.5 93 LYS A CA 1
ATOM 695 C C . LYS A 1 93 ? 13.18 5.461 1.352 1 93.5 93 LYS A C 1
ATOM 697 O O . LYS A 1 93 ? 12.641 6.344 2.025 1 93.5 93 LYS A O 1
ATOM 702 N N . PRO A 1 94 ? 12.922 5.203 0.041 1 96.56 94 PRO A N 1
ATOM 703 C CA . PRO A 1 94 ? 11.75 5.855 -0.538 1 96.56 94 PRO A CA 1
ATOM 704 C C . PRO A 1 94 ? 10.461 5.539 0.222 1 96.56 94 PRO A C 1
ATOM 706 O O . PRO A 1 94 ? 10.383 4.523 0.916 1 96.56 94 PRO A O 1
ATOM 709 N N . LEU A 1 95 ? 9.578 6.508 0.091 1 97.69 95 LEU A N 1
ATOM 710 C CA . LEU A 1 95 ? 8.289 6.387 0.773 1 97.69 95 LEU A CA 1
ATOM 711 C C . LEU A 1 95 ? 7.156 6.199 -0.23 1 97.69 95 LEU A C 1
ATOM 713 O O . LEU A 1 95 ? 7.059 6.945 -1.206 1 97.69 95 LEU A O 1
ATOM 717 N N . LEU A 1 96 ? 6.406 5.113 -0.064 1 98.56 96 LEU A N 1
ATOM 718 C CA . LEU A 1 96 ? 5.105 4.984 -0.712 1 98.56 96 LEU A CA 1
ATOM 719 C C . LEU A 1 96 ? 3.982 5.406 0.231 1 98.56 96 LEU A C 1
ATOM 721 O O . LEU A 1 96 ? 3.682 4.699 1.196 1 98.56 96 LEU A O 1
ATOM 725 N N . LEU A 1 97 ? 3.322 6.547 -0.12 1 98.5 97 LEU A N 1
ATOM 726 C CA . LEU A 1 97 ? 2.32 7.152 0.751 1 98.5 97 LEU A CA 1
ATOM 727 C C . LEU A 1 97 ? 0.925 7.016 0.152 1 98.5 97 LEU A C 1
ATOM 729 O O . LEU A 1 97 ? 0.699 7.395 -0.999 1 98.5 97 LEU A O 1
ATOM 733 N N . ALA A 1 98 ? 0.037 6.371 0.851 1 98.25 98 ALA A N 1
ATOM 734 C CA . ALA A 1 98 ? -1.393 6.387 0.552 1 98.25 98 ALA A CA 1
ATOM 735 C C . ALA A 1 98 ? -2.139 7.336 1.484 1 98.25 98 ALA A C 1
ATOM 737 O O . ALA A 1 98 ? -2.107 7.168 2.705 1 98.25 98 ALA A O 1
ATOM 738 N N . ILE A 1 99 ? -2.816 8.344 0.871 1 97.75 99 ILE A N 1
ATOM 739 C CA . ILE A 1 99 ? -3.408 9.367 1.722 1 97.75 99 ILE A CA 1
ATOM 740 C C . ILE A 1 99 ? -4.836 9.656 1.26 1 97.75 99 ILE A C 1
ATOM 742 O O . ILE A 1 99 ? -5.09 9.789 0.061 1 97.75 99 ILE A O 1
ATOM 746 N N . ALA A 1 100 ? -5.758 9.688 2.178 1 97.25 100 ALA A N 1
ATOM 747 C CA . ALA A 1 100 ? -7.152 10.078 1.978 1 97.25 100 ALA A CA 1
ATOM 748 C C . ALA A 1 100 ? -7.66 10.922 3.143 1 97.25 100 ALA A C 1
ATOM 750 O O . ALA A 1 100 ? -8.18 10.383 4.125 1 97.25 100 ALA A O 1
ATOM 751 N N . LEU A 1 101 ? -7.57 12.203 2.973 1 96.5 101 LEU A N 1
ATOM 752 C CA . LEU A 1 101 ? -7.84 13.109 4.086 1 96.5 101 LEU A CA 1
ATOM 753 C C . LEU A 1 101 ? -9.023 14.023 3.771 1 96.5 101 LEU A C 1
ATOM 755 O O . LEU A 1 101 ? -9.18 14.469 2.633 1 96.5 101 LEU A O 1
ATOM 759 N N . LYS A 1 102 ? -9.703 14.32 4.75 1 94.31 102 LYS A N 1
ATOM 760 C CA . LYS A 1 102 ? -10.812 15.258 4.641 1 94.31 102 LYS A CA 1
ATOM 761 C C . LYS A 1 102 ? -10.328 16.703 4.691 1 94.31 102 LYS A C 1
ATOM 763 O O . LYS A 1 102 ? -10.906 17.578 4.043 1 94.31 102 LYS A O 1
ATOM 768 N N . GLU A 1 103 ? -9.336 16.922 5.52 1 91.06 103 GLU A N 1
ATOM 769 C CA . GLU A 1 103 ? -8.797 18.266 5.754 1 91.06 103 GLU A CA 1
ATOM 770 C C . GLU A 1 103 ? -7.285 18.297 5.527 1 91.06 103 GLU A C 1
ATOM 772 O O . GLU A 1 103 ? -6.59 17.328 5.805 1 91.06 103 GLU A O 1
ATOM 777 N N . HIS A 1 104 ? -6.789 19.438 5.004 1 93.56 104 HIS A N 1
ATOM 778 C CA . HIS A 1 104 ? -5.371 19.594 4.715 1 93.56 104 HIS A CA 1
ATOM 779 C C . HIS A 1 104 ? -4.793 20.828 5.391 1 93.56 104 HIS A C 1
ATOM 781 O O . HIS A 1 104 ? -3.852 21.438 4.879 1 93.56 104 HIS A O 1
ATOM 787 N N . SER A 1 105 ? -5.324 21.156 6.465 1 93.75 105 SER A N 1
ATOM 788 C CA . SER A 1 105 ? -4.836 22.328 7.188 1 93.75 105 SER A CA 1
ATOM 789 C C . SER A 1 105 ? -3.486 22.047 7.84 1 93.75 105 SER A C 1
ATOM 791 O O . SER A 1 105 ? -3.135 20.891 8.094 1 93.75 105 SER A O 1
ATOM 793 N N . PRO A 1 106 ? -2.695 23.156 8.125 1 94.75 106 PRO A N 1
ATOM 794 C CA . PRO A 1 106 ? -1.414 22.969 8.812 1 94.75 106 PRO A CA 1
ATOM 795 C C . PRO A 1 106 ? -1.56 22.266 10.156 1 94.75 106 PRO A C 1
ATOM 797 O O . PRO A 1 106 ? -0.69 21.484 10.539 1 94.75 106 PRO A O 1
ATOM 800 N N . SER A 1 107 ? -2.578 22.578 10.875 1 95 107 SER A N 1
ATOM 801 C CA . SER A 1 107 ? -2.791 21.922 12.164 1 95 107 SER A CA 1
ATOM 802 C C . SER A 1 107 ? -3.008 20.422 11.992 1 95 107 SER A C 1
ATOM 804 O O . SER A 1 107 ? -2.475 19.625 12.766 1 95 107 SER A O 1
ATOM 806 N N . VAL A 1 108 ? -3.785 20.047 11.016 1 95.5 108 VAL A N 1
ATOM 807 C CA . VAL A 1 108 ? -4.035 18.641 10.734 1 95.5 108 VAL A CA 1
ATOM 808 C C . VAL A 1 108 ? -2.732 17.953 10.328 1 95.5 108 VAL A C 1
ATOM 810 O O . VAL A 1 108 ? -2.432 16.859 10.797 1 95.5 108 VAL A O 1
ATOM 813 N N . LEU A 1 109 ? -2.002 18.641 9.5 1 96.44 109 LEU A N 1
ATOM 814 C CA . LEU A 1 109 ? -0.738 18.094 9.031 1 96.44 109 LEU A CA 1
ATOM 815 C C . LEU A 1 109 ? 0.205 17.812 10.195 1 96.44 109 LEU A C 1
ATOM 817 O O . LEU A 1 109 ? 0.835 16.75 10.25 1 96.44 109 LEU A O 1
ATOM 821 N N . LYS A 1 110 ? 0.301 18.672 11.078 1 96.81 110 LYS A N 1
ATOM 822 C CA . LYS A 1 110 ? 1.14 18.5 12.258 1 96.81 110 LYS A CA 1
ATOM 823 C C . LYS A 1 110 ? 0.682 17.281 13.07 1 96.81 110 LYS A C 1
ATOM 825 O O . LYS A 1 110 ? 1.505 16.484 13.531 1 96.81 110 LYS A O 1
ATOM 830 N N . SER A 1 111 ? -0.562 17.219 13.234 1 97.69 111 SER A N 1
ATOM 831 C CA . SER A 1 111 ? -1.124 16.094 13.969 1 97.69 111 SER A CA 1
ATOM 832 C C . SER A 1 111 ? -0.841 14.766 13.266 1 97.69 111 SER A C 1
ATOM 834 O O . SER A 1 111 ? -0.598 13.75 13.914 1 97.69 111 SER A O 1
ATOM 836 N N . LEU A 1 112 ? -0.909 14.789 11.945 1 98.06 112 LEU A N 1
ATOM 837 C CA . LEU A 1 112 ? -0.609 13.594 11.172 1 98.06 112 LEU A CA 1
ATOM 838 C C . LEU A 1 112 ? 0.847 13.18 11.352 1 98.06 112 LEU A C 1
ATOM 840 O O . LEU A 1 112 ? 1.147 11.984 11.469 1 98.06 112 LEU A O 1
ATOM 844 N N . GLN A 1 113 ? 1.717 14.141 11.359 1 97.56 113 GLN A N 1
ATOM 845 C CA . GLN A 1 113 ? 3.129 13.852 11.586 1 97.56 113 GLN A CA 1
ATOM 846 C C . GLN A 1 113 ? 3.34 13.164 12.93 1 97.56 113 GLN A C 1
ATOM 848 O O . GLN A 1 113 ? 4.082 12.188 13.023 1 97.56 113 GLN A O 1
ATOM 853 N N . GLU A 1 114 ? 2.68 13.648 13.898 1 97.69 114 GLU A N 1
ATOM 854 C CA . GLU A 1 114 ? 2.781 13.055 15.234 1 97.69 114 GLU A CA 1
ATOM 855 C C . GLU A 1 114 ? 2.221 11.641 15.25 1 97.69 114 GLU A C 1
ATOM 857 O O . GLU A 1 114 ? 2.799 10.742 15.875 1 97.69 114 GLU A O 1
ATOM 862 N N . LEU A 1 115 ? 1.135 11.398 14.641 1 97.69 115 LEU A N 1
ATOM 863 C CA . LEU A 1 115 ? 0.496 10.094 14.586 1 97.69 115 LEU A CA 1
ATOM 864 C C . LEU A 1 115 ? 1.409 9.07 13.914 1 97.69 115 LEU A C 1
ATOM 866 O O . LEU A 1 115 ? 1.598 7.965 14.438 1 97.69 115 LEU A O 1
ATOM 870 N N . VAL A 1 116 ? 1.982 9.469 12.766 1 97.62 116 VAL A N 1
ATOM 871 C CA . VAL A 1 116 ? 2.834 8.555 12 1 97.62 116 VAL A CA 1
ATOM 872 C C . VAL A 1 116 ? 4.055 8.172 12.836 1 97.62 116 VAL A C 1
ATOM 874 O O . VAL A 1 116 ? 4.469 7.012 12.844 1 97.62 116 VAL A O 1
ATOM 877 N N . VAL A 1 117 ? 4.586 9.141 13.594 1 96.69 117 VAL A N 1
ATOM 878 C CA . VAL A 1 117 ? 5.77 8.898 14.414 1 96.69 117 VAL A CA 1
ATOM 879 C C . VAL A 1 117 ? 5.422 7.934 15.539 1 96.69 117 VAL A C 1
ATOM 881 O O . VAL A 1 117 ? 6.246 7.102 15.93 1 96.69 117 VAL A O 1
ATOM 884 N N . GLN A 1 118 ? 4.23 8.023 16.016 1 97.31 118 GLN A N 1
ATOM 885 C CA . GLN A 1 118 ? 3.787 7.137 17.094 1 97.31 118 GLN A CA 1
ATOM 886 C C . GLN A 1 118 ? 3.764 5.684 16.625 1 97.31 118 GLN A C 1
ATOM 888 O O . GLN A 1 118 ? 3.916 4.766 17.422 1 97.31 118 GLN A O 1
ATOM 893 N N . PHE A 1 119 ? 3.627 5.441 15.391 1 96.12 119 PHE A N 1
ATOM 894 C CA . PHE A 1 119 ? 3.514 4.082 14.867 1 96.12 119 PHE A CA 1
ATOM 895 C C . PHE A 1 119 ? 4.641 3.783 13.891 1 96.12 119 PHE A C 1
ATOM 897 O O . PHE A 1 119 ? 4.461 3.004 12.953 1 96.12 119 PHE A O 1
ATOM 904 N N . ARG A 1 120 ? 5.734 4.449 14.062 1 96 120 ARG A N 1
ATOM 905 C CA . ARG A 1 120 ? 6.859 4.312 13.148 1 96 120 ARG A CA 1
ATOM 906 C C . ARG A 1 120 ? 7.461 2.914 13.227 1 96 120 ARG A C 1
ATOM 908 O O . ARG A 1 120 ? 7.484 2.301 14.297 1 96 120 ARG A O 1
ATOM 915 N N . VAL A 1 121 ? 7.859 2.402 12.164 1 93.62 121 VAL A N 1
ATOM 916 C CA . VAL A 1 121 ? 8.477 1.08 12.109 1 93.62 121 VAL A CA 1
ATOM 917 C C . VAL A 1 121 ? 9.844 1.176 11.445 1 93.62 121 VAL A C 1
ATOM 919 O O . VAL A 1 121 ? 10.477 0.155 11.164 1 93.62 121 VAL A O 1
ATOM 922 N N . TRP A 1 122 ? 10.211 2.393 11.117 1 88.81 122 TRP A N 1
ATOM 923 C CA . TRP A 1 122 ? 11.531 2.635 10.539 1 88.81 122 TRP A CA 1
ATOM 924 C C . TRP A 1 122 ? 12.492 3.193 11.586 1 88.81 122 TRP A C 1
ATOM 926 O O . TRP A 1 122 ? 12.055 3.684 12.633 1 88.81 122 TRP A O 1
ATOM 936 N N . MET B 1 1 ? -19.078 2.279 22.078 1 30.06 1 MET B N 1
ATOM 937 C CA . MET B 1 1 ? -17.844 2.826 21.5 1 30.06 1 MET B CA 1
ATOM 938 C C . MET B 1 1 ? -17.859 2.682 19.984 1 30.06 1 MET B C 1
ATOM 940 O O . MET B 1 1 ? -18.172 1.615 19.453 1 30.06 1 MET B O 1
ATOM 944 N N . ALA B 1 2 ? -18.375 3.635 19.359 1 35.62 2 ALA B N 1
ATOM 945 C CA . ALA B 1 2 ? -18.75 3.484 17.953 1 35.62 2 ALA B CA 1
ATOM 946 C C . ALA B 1 2 ? -17.703 2.674 17.188 1 35.62 2 ALA B C 1
ATOM 948 O O . ALA B 1 2 ? -16.5 2.865 17.375 1 35.62 2 ALA B O 1
ATOM 949 N N . GLY B 1 3 ? -17.797 1.536 17 1 42.06 3 GLY B N 1
ATOM 950 C CA . GLY B 1 3 ? -16.938 0.532 16.375 1 42.06 3 GLY B CA 1
ATOM 951 C C . GLY B 1 3 ? -16.094 1.087 15.258 1 42.06 3 GLY B C 1
ATOM 952 O O . GLY B 1 3 ? -16.609 1.535 14.234 1 42.06 3 GLY B O 1
ATOM 953 N N . GLU B 1 4 ? -15.086 1.95 15.594 1 50.88 4 GLU B N 1
ATOM 954 C CA . GLU B 1 4 ? -14.172 2.727 14.758 1 50.88 4 GLU B CA 1
ATOM 955 C C . GLU B 1 4 ? -13.711 1.919 13.547 1 50.88 4 GLU B C 1
ATOM 957 O O . GLU B 1 4 ? -13.227 0.794 13.695 1 50.88 4 GLU B O 1
ATOM 962 N N . ASP B 1 5 ? -14.531 1.926 12.43 1 60.66 5 ASP B N 1
ATOM 963 C CA . ASP B 1 5 ? -14.422 1.23 11.148 1 60.66 5 ASP B CA 1
ATOM 964 C C . ASP B 1 5 ? -13.008 1.339 10.586 1 60.66 5 ASP B C 1
ATOM 966 O O . ASP B 1 5 ? -12.734 2.191 9.734 1 60.66 5 ASP B O 1
ATOM 970 N N . LEU B 1 6 ? -11.984 0.997 11.297 1 69.5 6 LEU B N 1
ATOM 971 C CA . LEU B 1 6 ? -10.625 0.859 10.781 1 69.5 6 LEU B CA 1
ATOM 972 C C . LEU B 1 6 ? -10.586 -0.085 9.586 1 69.5 6 LEU B C 1
ATOM 974 O O . LEU B 1 6 ? -11.383 -1.022 9.5 1 69.5 6 LEU B O 1
ATOM 978 N N . PRO B 1 7 ? -9.734 0.386 8.555 1 85.62 7 PRO B N 1
ATOM 979 C CA . PRO B 1 7 ? -9.539 -0.653 7.543 1 85.62 7 PRO B CA 1
ATOM 980 C C . PRO B 1 7 ? -9.117 -1.992 8.141 1 85.62 7 PRO B C 1
ATOM 982 O O . PRO B 1 7 ? -8.297 -2.029 9.062 1 85.62 7 PRO B O 1
ATOM 985 N N . VAL B 1 8 ? -9.852 -3.041 7.797 1 90.06 8 VAL B N 1
ATOM 986 C CA . VAL B 1 8 ? -9.5 -4.375 8.273 1 90.06 8 VAL B CA 1
ATOM 987 C C . VAL B 1 8 ? -8.234 -4.859 7.574 1 90.06 8 VAL B C 1
ATOM 989 O O . VAL B 1 8 ? -8.125 -4.773 6.352 1 90.06 8 VAL B O 1
ATOM 992 N N . SER B 1 9 ? -7.215 -5.262 8.398 1 91.75 9 SER B N 1
ATOM 993 C CA . SER B 1 9 ? -5.938 -5.73 7.871 1 91.75 9 SER B CA 1
ATOM 994 C C . SER B 1 9 ? -5.539 -7.066 8.492 1 91.75 9 SER B C 1
ATOM 996 O O . SER B 1 9 ? -5.723 -7.277 9.688 1 91.75 9 SER B O 1
ATOM 998 N N . LYS B 1 10 ? -5.203 -7.965 7.672 1 93.25 10 LYS B N 1
ATOM 999 C CA . LYS B 1 10 ? -4.629 -9.234 8.109 1 93.25 10 LYS B CA 1
ATOM 1000 C C . LYS B 1 10 ? -3.273 -9.477 7.457 1 93.25 10 LYS B C 1
ATOM 1002 O O . LYS B 1 10 ? -3.035 -9.031 6.328 1 93.25 10 LYS B O 1
ATOM 1007 N N . GLN B 1 11 ? -2.365 -10.055 8.195 1 92.62 11 GLN B N 1
ATOM 1008 C CA . GLN B 1 11 ? -1.064 -10.422 7.648 1 92.62 11 GLN B CA 1
ATOM 1009 C C . GLN B 1 11 ? -0.692 -11.852 8.031 1 92.62 11 GLN B C 1
ATOM 1011 O O . GLN B 1 11 ? -1.206 -12.391 9.016 1 92.62 11 GLN B O 1
ATOM 1016 N N . GLY B 1 12 ? 0.117 -12.43 7.211 1 93.69 12 GLY B N 1
ATOM 1017 C CA . GLY B 1 12 ? 0.594 -13.781 7.461 1 93.69 12 GLY B CA 1
ATOM 1018 C C . GLY B 1 12 ? 1.796 -14.156 6.613 1 93.69 12 GLY B C 1
ATOM 1019 O O . GLY B 1 12 ? 2.402 -13.297 5.973 1 93.69 12 GLY B O 1
ATOM 1020 N N . ALA B 1 13 ? 2.191 -15.383 6.859 1 94.5 13 ALA B N 1
ATOM 1021 C CA . ALA B 1 13 ? 3.342 -15.898 6.125 1 94.5 13 ALA B CA 1
ATOM 1022 C C . ALA B 1 13 ? 3.188 -17.391 5.84 1 94.5 13 ALA B C 1
ATOM 1024 O O . ALA B 1 13 ? 2.408 -18.078 6.504 1 94.5 13 ALA B O 1
ATOM 1025 N N . ALA B 1 14 ? 3.812 -17.781 4.77 1 95.38 14 ALA B N 1
ATOM 1026 C CA . ALA B 1 14 ? 3.908 -19.188 4.422 1 95.38 14 ALA B CA 1
ATOM 1027 C C . ALA B 1 14 ? 5.227 -19.5 3.719 1 95.38 14 ALA B C 1
ATOM 1029 O O . ALA B 1 14 ? 5.914 -18.578 3.252 1 95.38 14 ALA B O 1
ATOM 1030 N N . THR B 1 15 ? 5.617 -20.797 3.811 1 95.25 15 THR B N 1
ATOM 1031 C CA . THR B 1 15 ? 6.73 -21.266 2.99 1 95.25 15 THR B CA 1
ATOM 1032 C C . THR B 1 15 ? 6.23 -21.828 1.665 1 95.25 15 THR B C 1
ATOM 1034 O O . THR B 1 15 ? 5.48 -22.812 1.646 1 95.25 15 THR B O 1
ATOM 1037 N N . ILE B 1 16 ? 6.621 -21.141 0.519 1 96.06 16 ILE B N 1
ATOM 1038 C CA . ILE B 1 16 ? 6.203 -21.562 -0.812 1 96.06 16 ILE B CA 1
ATOM 1039 C C . ILE B 1 16 ? 7.418 -22.016 -1.618 1 96.06 16 ILE B C 1
ATOM 1041 O O . ILE B 1 16 ? 8.273 -21.188 -1.968 1 96.06 16 ILE B O 1
ATOM 1045 N N . ASP B 1 17 ? 7.438 -23.312 -1.957 1 92.25 17 ASP B N 1
ATOM 1046 C CA . ASP B 1 17 ? 8.555 -23.906 -2.68 1 92.25 17 ASP B CA 1
ATOM 1047 C C . ASP B 1 17 ? 9.883 -23.578 -2.006 1 92.25 17 ASP B C 1
ATOM 1049 O O . ASP B 1 17 ? 10.844 -23.156 -2.67 1 92.25 17 ASP B O 1
ATOM 1053 N N . GLY B 1 18 ? 9.891 -23.531 -0.703 1 92.38 18 GLY B N 1
ATOM 1054 C CA . GLY B 1 18 ? 11.094 -23.359 0.094 1 92.38 18 GLY B CA 1
ATOM 1055 C C . GLY B 1 18 ? 11.414 -21.906 0.368 1 92.38 18 GLY B C 1
ATOM 1056 O O . GLY B 1 18 ? 12.414 -21.594 1.026 1 92.38 18 GLY B O 1
ATOM 1057 N N . ILE B 1 19 ? 10.578 -21.078 -0.079 1 94.38 19 ILE B N 1
ATOM 1058 C CA . ILE B 1 19 ? 10.859 -19.656 0.061 1 94.38 19 ILE B CA 1
ATOM 1059 C C . ILE B 1 19 ? 9.859 -19.031 1.024 1 94.38 19 ILE B C 1
ATOM 1061 O O . ILE B 1 19 ? 8.648 -19.188 0.864 1 94.38 19 ILE B O 1
ATOM 1065 N N . HIS B 1 20 ? 10.43 -18.328 2.049 1 94.56 20 HIS B N 1
ATOM 1066 C CA . HIS B 1 20 ? 9.578 -17.578 2.961 1 94.56 20 HIS B CA 1
ATOM 1067 C C . HIS B 1 20 ? 8.797 -16.5 2.223 1 94.56 20 HIS B C 1
ATOM 1069 O O . HIS B 1 20 ? 9.383 -15.695 1.49 1 94.56 20 HIS B O 1
ATOM 1075 N N . THR B 1 21 ? 7.453 -16.5 2.355 1 96.12 21 THR B N 1
ATOM 1076 C CA . THR B 1 21 ? 6.57 -15.562 1.664 1 96.12 21 THR B CA 1
ATOM 1077 C C . THR B 1 21 ? 5.656 -14.852 2.654 1 96.12 21 THR B C 1
ATOM 1079 O O . THR B 1 21 ? 4.938 -15.5 3.42 1 96.12 21 THR B O 1
ATOM 1082 N N . ASP B 1 22 ? 5.746 -13.547 2.645 1 95.75 22 ASP B N 1
ATOM 1083 C CA . ASP B 1 22 ? 4.891 -12.734 3.508 1 95.75 22 ASP B CA 1
ATOM 1084 C C . ASP B 1 22 ? 3.727 -12.133 2.723 1 95.75 22 ASP B C 1
ATOM 1086 O O . ASP B 1 22 ? 3.867 -11.82 1.539 1 95.75 22 ASP B O 1
ATOM 1090 N N . VAL B 1 23 ? 2.584 -11.992 3.412 1 96.19 23 VAL B N 1
ATOM 1091 C CA . VAL B 1 23 ? 1.417 -11.383 2.785 1 96.19 23 VAL B CA 1
ATOM 1092 C C . VAL B 1 23 ? 0.738 -10.438 3.771 1 96.19 23 VAL B C 1
ATOM 1094 O O . VAL B 1 23 ? 0.691 -10.711 4.973 1 96.19 23 VAL B O 1
ATOM 1097 N N . VAL B 1 24 ? 0.321 -9.312 3.26 1 94.19 24 VAL B N 1
ATOM 1098 C CA . VAL B 1 24 ? -0.527 -8.375 3.988 1 94.19 24 VAL B CA 1
ATOM 1099 C C . VAL B 1 24 ? -1.753 -8.023 3.146 1 94.19 24 VAL B C 1
ATOM 1101 O O . VAL B 1 24 ? -1.626 -7.664 1.973 1 94.19 24 VAL B O 1
ATOM 1104 N N . CYS B 1 25 ? -2.943 -8.148 3.691 1 95.69 25 CYS B N 1
ATOM 1105 C CA . CYS B 1 25 ? -4.203 -7.793 3.043 1 95.69 25 CYS B CA 1
ATOM 1106 C C . CYS B 1 25 ? -4.941 -6.719 3.836 1 95.69 25 CYS B C 1
ATOM 1108 O O . CYS B 1 25 ? -5.133 -6.859 5.043 1 95.69 25 CYS B O 1
ATOM 1110 N N . THR B 1 26 ? -5.277 -5.691 3.172 1 94.06 26 THR B N 1
ATOM 1111 C CA . THR B 1 26 ? -6.055 -4.633 3.801 1 94.06 26 THR B CA 1
ATOM 1112 C C . THR B 1 26 ? -7.246 -4.246 2.928 1 94.06 26 THR B C 1
ATOM 1114 O O . THR B 1 26 ? -7.102 -4.059 1.718 1 94.06 26 THR B O 1
ATOM 1117 N N . ALA B 1 27 ? -8.406 -4.133 3.539 1 94.25 27 ALA B N 1
ATOM 1118 C CA . ALA B 1 27 ? -9.609 -3.73 2.814 1 94.25 27 ALA B CA 1
ATOM 1119 C C . ALA B 1 27 ? -9.977 -2.281 3.121 1 94.25 27 ALA B C 1
ATOM 1121 O O . ALA B 1 27 ? -10.188 -1.92 4.281 1 94.25 27 ALA B O 1
ATOM 1122 N N . PHE B 1 28 ? -10.031 -1.471 2.098 1 94.25 28 PHE B N 1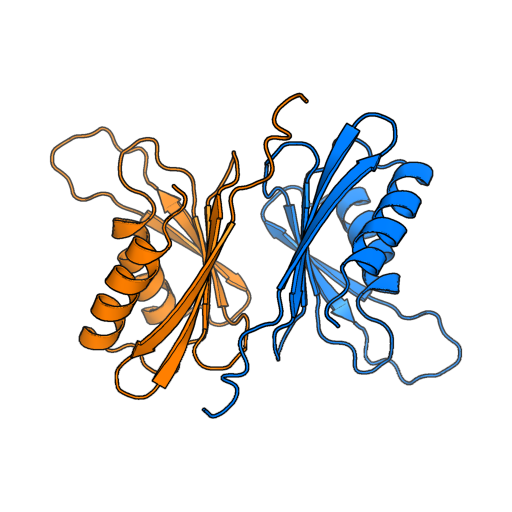
ATOM 1123 C CA . PHE B 1 28 ? -10.547 -0.11 2.18 1 94.25 28 PHE B CA 1
ATOM 1124 C C . PHE B 1 28 ? -11.898 -0.004 1.485 1 94.25 28 PHE B C 1
ATOM 1126 O O . PHE B 1 28 ? -12.352 -0.958 0.85 1 94.25 28 PHE B O 1
ATOM 1133 N N . LYS B 1 29 ? -12.477 1.037 1.654 1 93.38 29 LYS B N 1
ATOM 1134 C CA . LYS B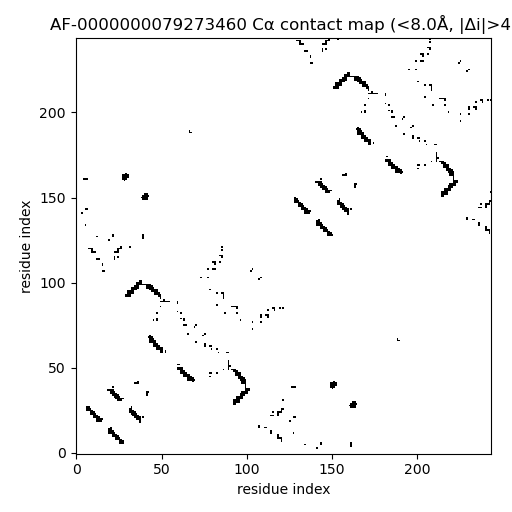 1 29 ? -13.773 1.241 1.026 1 93.38 29 LYS B CA 1
ATOM 1135 C C . LYS B 1 29 ? -13.648 1.343 -0.49 1 93.38 29 LYS B C 1
ATOM 1137 O O . LYS B 1 29 ? -14.531 0.91 -1.226 1 93.38 29 LYS B O 1
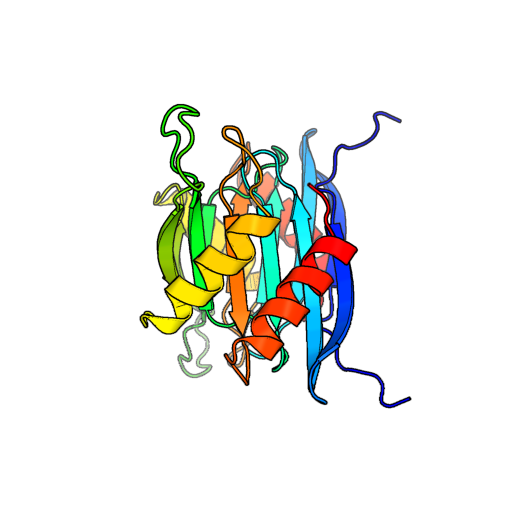ATOM 1142 N N . ASP B 1 30 ? -12.586 1.842 -0.898 1 94.88 30 ASP B N 1
ATOM 1143 C CA . ASP B 1 30 ? -12.469 2.117 -2.328 1 94.88 30 ASP B CA 1
ATOM 1144 C C . ASP B 1 30 ? -11.617 1.065 -3.025 1 94.88 30 ASP B C 1
ATOM 1146 O O . ASP B 1 30 ? -11.633 0.958 -4.254 1 94.88 30 ASP B O 1
ATOM 1150 N N . ARG B 1 31 ? -10.812 0.358 -2.266 1 95.31 31 ARG B N 1
ATOM 1151 C CA . ARG B 1 31 ? -9.898 -0.589 -2.891 1 95.31 31 ARG B CA 1
ATOM 1152 C C . ARG B 1 31 ? -9.438 -1.647 -1.893 1 95.31 31 ARG B C 1
ATOM 1154 O O . ARG B 1 31 ? -9.578 -1.468 -0.681 1 95.31 31 ARG B O 1
ATOM 1161 N N . ILE B 1 32 ? -8.984 -2.729 -2.479 1 96.88 32 ILE B N 1
ATOM 1162 C CA . ILE B 1 32 ? -8.258 -3.713 -1.688 1 96.88 32 ILE B CA 1
ATOM 1163 C C . ILE B 1 32 ? -6.754 -3.543 -1.915 1 96.88 32 ILE B C 1
ATOM 1165 O O . ILE B 1 32 ? -6.309 -3.342 -3.049 1 96.88 32 ILE B O 1
ATOM 1169 N N . PHE B 1 33 ? -6.047 -3.537 -0.83 1 96.5 33 PHE B N 1
ATOM 1170 C CA . PHE B 1 33 ? -4.59 -3.529 -0.922 1 96.5 33 PHE B CA 1
ATOM 1171 C C . PHE B 1 33 ? -4.012 -4.871 -0.489 1 96.5 33 PHE B C 1
ATOM 1173 O O . PHE B 1 33 ? -4.332 -5.371 0.592 1 96.5 33 PHE B O 1
ATOM 1180 N N . VAL B 1 34 ? -3.15 -5.441 -1.344 1 97.75 34 VAL B N 1
ATOM 1181 C CA . VAL B 1 34 ? -2.473 -6.691 -1.02 1 97.75 34 VAL B CA 1
ATOM 1182 C C . VAL B 1 34 ? -0.981 -6.562 -1.323 1 97.75 34 VAL B C 1
ATOM 1184 O O . VAL B 1 34 ? -0.598 -6.145 -2.418 1 97.75 34 VAL B O 1
ATOM 1187 N N . ALA B 1 35 ? -0.168 -6.855 -0.391 1 97.38 35 ALA B N 1
ATOM 1188 C CA . ALA B 1 35 ? 1.275 -6.957 -0.591 1 97.38 35 ALA B CA 1
ATOM 1189 C C . ALA B 1 35 ? 1.756 -8.391 -0.4 1 97.38 35 ALA B C 1
ATOM 1191 O O . ALA B 1 35 ? 1.435 -9.031 0.604 1 97.38 35 ALA B O 1
ATOM 1192 N N . ILE B 1 36 ? 2.445 -8.875 -1.39 1 97.5 36 ILE B N 1
ATOM 1193 C CA . ILE B 1 36 ? 3.062 -10.195 -1.322 1 97.5 36 ILE B CA 1
ATOM 1194 C C . ILE B 1 36 ? 4.555 -10.078 -1.618 1 97.5 36 ILE B C 1
ATOM 1196 O O . ILE B 1 36 ? 4.949 -9.539 -2.654 1 97.5 36 ILE B O 1
ATOM 1200 N N . THR B 1 37 ? 5.379 -10.594 -0.697 1 96.69 37 THR B N 1
ATOM 1201 C CA . THR B 1 37 ? 6.809 -10.43 -0.94 1 96.69 37 THR B CA 1
ATOM 1202 C C . THR B 1 37 ? 7.574 -11.672 -0.485 1 96.69 37 THR B C 1
ATOM 1204 O O . THR B 1 37 ? 7.25 -12.266 0.543 1 96.69 37 THR B O 1
ATOM 1207 N N . GLN B 1 38 ? 8.562 -11.984 -1.294 1 93.88 38 GLN B N 1
ATOM 1208 C CA . GLN B 1 38 ? 9.492 -13.062 -0.968 1 93.88 38 GLN B CA 1
ATOM 1209 C C . GLN B 1 38 ? 10.898 -12.523 -0.715 1 93.88 38 GLN B C 1
ATOM 1211 O O . GLN B 1 38 ? 11.836 -13.297 -0.525 1 93.88 38 GLN B O 1
ATOM 1216 N N . TYR B 1 39 ? 11.188 -11.102 -0.774 1 87.56 39 TYR B N 1
ATOM 1217 C CA . TYR B 1 39 ? 12.461 -10.414 -0.615 1 87.56 39 TYR B CA 1
ATOM 1218 C C . TYR B 1 39 ? 12.383 -9.375 0.5 1 87.56 39 TYR B C 1
ATOM 1220 O O . TYR B 1 39 ? 13.336 -8.625 0.724 1 87.56 39 TYR B O 1
ATOM 1228 N N . GLU B 1 40 ? 11.453 -9.328 1.223 1 87.81 40 GLU B N 1
ATOM 1229 C CA . GLU B 1 40 ? 11.227 -8.273 2.203 1 87.81 40 GLU B CA 1
ATOM 1230 C C . GLU B 1 40 ? 11.109 -6.906 1.525 1 87.81 40 GLU B C 1
ATOM 1232 O O . GLU B 1 40 ? 11.32 -5.871 2.16 1 87.81 40 GLU B O 1
ATOM 1237 N N . LYS B 1 41 ? 10.977 -6.945 0.216 1 94.5 41 LYS B N 1
ATOM 1238 C CA . LYS B 1 41 ? 10.75 -5.738 -0.574 1 94.5 41 LYS B CA 1
ATOM 1239 C C . LYS B 1 41 ? 9.266 -5.543 -0.872 1 94.5 41 LYS B C 1
ATOM 1241 O O . LYS B 1 41 ? 8.508 -6.516 -0.95 1 94.5 41 LYS B O 1
ATOM 1246 N N . LEU B 1 42 ? 8.852 -4.223 -1.017 1 96.62 42 LEU B N 1
ATOM 1247 C CA . LEU B 1 42 ? 7.496 -3.959 -1.479 1 96.62 42 LEU B CA 1
ATOM 1248 C C . LEU B 1 42 ? 7.328 -4.371 -2.938 1 96.62 42 LEU B C 1
ATOM 1250 O O . LEU B 1 42 ? 6.324 -4.984 -3.301 1 96.62 42 LEU B O 1
ATOM 1254 N N . GLY B 1 43 ? 8.344 -3.973 -3.795 1 97 43 GLY B N 1
ATOM 1255 C CA . GLY B 1 43 ? 8.414 -4.434 -5.172 1 97 43 GLY B CA 1
ATOM 1256 C C . GLY B 1 43 ? 7.559 -3.615 -6.121 1 97 43 GLY B C 1
ATOM 1257 O O . GLY B 1 43 ? 7.551 -2.385 -6.051 1 97 43 GLY B O 1
ATOM 1258 N N . THR B 1 44 ? 6.918 -4.312 -7.055 1 98.25 44 THR B N 1
ATOM 1259 C CA . THR B 1 44 ? 6.156 -3.664 -8.117 1 98.25 44 THR B CA 1
ATOM 1260 C C . THR B 1 44 ? 4.719 -3.4 -7.676 1 98.25 44 THR B C 1
ATOM 1262 O O . THR B 1 44 ? 4.094 -4.258 -7.047 1 98.25 44 THR B O 1
ATOM 1265 N N . ILE B 1 45 ? 4.234 -2.207 -7.977 1 98.69 45 ILE B N 1
ATOM 1266 C CA . ILE B 1 45 ? 2.867 -1.829 -7.633 1 98.69 45 ILE B CA 1
ATOM 1267 C C . ILE B 1 45 ? 1.99 -1.863 -8.883 1 98.69 45 ILE B C 1
ATOM 1269 O O . ILE B 1 45 ? 2.273 -1.178 -9.867 1 98.69 45 ILE B O 1
ATOM 1273 N N . VAL B 1 46 ? 0.949 -2.629 -8.766 1 98.75 46 VAL B N 1
ATOM 1274 C CA . VAL B 1 46 ? 0.056 -2.811 -9.906 1 98.75 46 VAL B CA 1
ATOM 1275 C C . VAL B 1 46 ? -1.366 -2.414 -9.516 1 98.75 46 VAL B C 1
ATOM 1277 O O . VAL B 1 46 ? -1.867 -2.828 -8.461 1 98.75 46 VAL B O 1
ATOM 1280 N N . HIS B 1 47 ? -1.963 -1.577 -10.273 1 98.62 47 HIS B N 1
ATOM 1281 C CA . HIS B 1 47 ? -3.383 -1.262 -10.148 1 98.62 47 HIS B CA 1
ATOM 1282 C C . HIS B 1 47 ? -4.227 -2.188 -11.016 1 98.62 47 HIS B C 1
ATOM 1284 O O . HIS B 1 47 ? -4.023 -2.27 -12.234 1 98.62 47 HIS B O 1
ATOM 1290 N N . VAL B 1 48 ? -5.109 -2.896 -10.398 1 97.75 48 VAL B N 1
ATOM 1291 C CA . VAL B 1 48 ? -5.961 -3.857 -11.086 1 97.75 48 VAL B CA 1
ATOM 1292 C C . VAL B 1 48 ? -7.418 -3.408 -11.008 1 97.75 48 VAL B C 1
ATOM 1294 O O . VAL B 1 48 ? -7.969 -3.256 -9.914 1 97.75 48 VAL B O 1
ATOM 1297 N N . ILE B 1 49 ? -8.031 -3.189 -12.141 1 95.94 49 ILE B N 1
ATOM 1298 C CA . ILE B 1 49 ? -9.406 -2.719 -12.219 1 95.94 49 ILE B CA 1
ATOM 1299 C C . ILE B 1 49 ? -10.297 -3.814 -12.805 1 95.94 49 ILE B C 1
ATOM 1301 O O . ILE B 1 49 ? -10.117 -4.219 -13.953 1 95.94 49 ILE B O 1
ATOM 1305 N N . PRO B 1 50 ? -11.258 -4.238 -11.969 1 93.44 50 PRO B N 1
ATOM 1306 C CA . PRO B 1 50 ? -12.195 -5.211 -12.539 1 93.44 50 PRO B CA 1
ATOM 1307 C C . PRO B 1 50 ? -13.07 -4.613 -13.633 1 93.44 50 PRO B C 1
ATOM 1309 O O . PRO B 1 50 ? -13.539 -3.48 -13.508 1 93.44 50 PRO B O 1
ATOM 1312 N N . ASP B 1 51 ? -13.242 -5.301 -14.742 1 85.5 51 ASP B N 1
ATOM 1313 C CA . ASP B 1 51 ? -14.078 -4.832 -15.852 1 85.5 51 ASP B CA 1
ATOM 1314 C C . ASP B 1 51 ? -15.555 -5.082 -15.562 1 85.5 51 ASP B C 1
ATOM 1316 O O . ASP B 1 51 ? -15.922 -6.129 -15.031 1 85.5 51 ASP B O 1
ATOM 1320 N N . SER B 1 52 ? -16.422 -4.043 -15.398 1 70.19 52 SER B N 1
ATOM 1321 C CA . SER B 1 52 ? -17.859 -4.145 -15.164 1 70.19 52 SER B CA 1
ATOM 1322 C C . SER B 1 52 ? -18.562 -4.863 -16.312 1 70.19 52 SER B C 1
ATOM 1324 O O . SER B 1 52 ? -19.328 -4.25 -17.062 1 70.19 52 SER B O 1
ATOM 1326 N N . THR B 1 53 ? -17.875 -5.48 -17 1 59.38 53 THR B N 1
ATOM 1327 C CA . THR B 1 53 ? -18.688 -6.016 -18.094 1 59.38 53 THR B CA 1
ATOM 1328 C C . THR B 1 53 ? -19.812 -6.891 -17.547 1 59.38 53 THR B C 1
ATOM 1330 O O . THR B 1 53 ? -19.609 -7.656 -16.609 1 59.38 53 THR B O 1
ATOM 1333 N N . PRO B 1 54 ? -21.094 -6.48 -17.859 1 52.81 54 PRO B N 1
ATOM 1334 C CA . PRO B 1 54 ? -22.266 -7.293 -17.516 1 52.81 54 PRO B CA 1
ATOM 1335 C C . PRO B 1 54 ? -21.953 -8.789 -17.5 1 52.81 54 PRO B C 1
ATOM 1337 O O . PRO B 1 54 ? -21.047 -9.25 -18.188 1 52.81 54 PRO B O 1
ATOM 1340 N N . ALA B 1 55 ? -22.438 -9.32 -16.375 1 50.34 55 ALA B N 1
ATOM 1341 C CA . ALA B 1 55 ? -22.422 -10.719 -15.961 1 50.34 55 ALA B CA 1
ATOM 1342 C C . ALA B 1 55 ? -22.578 -11.656 -17.156 1 50.34 55 ALA B C 1
ATOM 1344 O O . ALA B 1 55 ? -22.828 -12.852 -16.969 1 50.34 55 ALA B O 1
ATOM 1345 N N . ASP B 1 56 ? -22.641 -11.258 -18.359 1 51.44 56 ASP B N 1
ATOM 1346 C CA . ASP B 1 56 ? -22.734 -12.531 -19.047 1 51.44 56 ASP B CA 1
ATOM 1347 C C . ASP B 1 56 ? -21.609 -13.469 -18.625 1 51.44 56 ASP B C 1
ATOM 1349 O O . ASP B 1 56 ? -20.625 -13.039 -18.016 1 51.44 56 ASP B O 1
ATOM 1353 N N . THR B 1 57 ? -21.688 -14.867 -19.141 1 51.53 57 THR B N 1
ATOM 1354 C CA . THR B 1 57 ? -20.953 -16.094 -18.812 1 51.53 57 THR B CA 1
ATOM 1355 C C . THR B 1 57 ? -19.453 -15.828 -18.781 1 51.53 57 THR B C 1
ATOM 1357 O O . THR B 1 57 ? -18.656 -16.75 -18.562 1 51.53 57 THR B O 1
ATOM 1360 N N . ARG B 1 58 ? -19.047 -14.516 -19.25 1 54.44 58 ARG B N 1
ATOM 1361 C CA . ARG B 1 58 ? -17.625 -14.562 -19.609 1 54.44 58 ARG B CA 1
ATOM 1362 C C . ARG B 1 58 ? -16.75 -14.312 -18.375 1 54.44 58 ARG B C 1
ATOM 1364 O O . ARG B 1 58 ? -17.141 -13.586 -17.469 1 54.44 58 ARG B O 1
ATOM 1371 N N . GLN B 1 59 ? -15.695 -15.047 -18.156 1 62.94 59 GLN B N 1
ATOM 1372 C CA . GLN B 1 59 ? -14.57 -14.969 -17.234 1 62.94 59 GLN B CA 1
ATOM 1373 C C . GLN B 1 59 ? -14.258 -13.516 -16.859 1 62.94 59 GLN B C 1
ATOM 1375 O O . GLN B 1 59 ? -14.227 -12.648 -17.734 1 62.94 59 GLN B O 1
ATOM 1380 N N . GLN B 1 60 ? -14.359 -13.125 -15.586 1 77.38 60 GLN B N 1
ATOM 1381 C CA . GLN B 1 60 ? -14.023 -11.789 -15.094 1 77.38 60 GLN B CA 1
ATOM 1382 C C . GLN B 1 60 ? -12.727 -11.281 -15.711 1 77.38 60 GLN B C 1
ATOM 1384 O O . GLN B 1 60 ? -11.734 -12.008 -15.766 1 77.38 60 GLN B O 1
ATOM 1389 N N . SER B 1 61 ? -12.859 -10.211 -16.438 1 88.62 61 SER B N 1
ATOM 1390 C CA . SER B 1 61 ? -11.68 -9.609 -17.047 1 88.62 61 SER B CA 1
ATOM 1391 C C . SER B 1 61 ? -11.148 -8.445 -16.219 1 88.62 61 SER B C 1
ATOM 1393 O O . SER B 1 61 ? -11.875 -7.895 -15.383 1 88.62 61 SER B O 1
ATOM 1395 N N . PHE B 1 62 ? -9.82 -8.258 -16.344 1 94.44 62 PHE B N 1
ATOM 1396 C CA . PHE B 1 62 ? -9.148 -7.223 -15.562 1 94.44 62 PHE B CA 1
ATOM 1397 C C . PHE B 1 62 ? -8.289 -6.34 -16.469 1 94.44 62 PHE B C 1
ATOM 1399 O O . PHE B 1 62 ? -7.66 -6.828 -17.406 1 94.44 62 PHE B O 1
ATOM 1406 N N . THR B 1 63 ? -8.367 -5.055 -16.094 1 95.44 63 THR B N 1
ATOM 1407 C CA . THR B 1 63 ? -7.371 -4.137 -16.625 1 95.44 63 THR B CA 1
ATOM 1408 C C . THR B 1 63 ? -6.273 -3.881 -15.602 1 95.44 63 THR B C 1
ATOM 1410 O O . THR B 1 63 ? -6.559 -3.639 -14.43 1 95.44 63 THR B O 1
ATOM 1413 N N . THR B 1 64 ? -5.02 -4.016 -16.094 1 97.69 64 THR B N 1
ATOM 1414 C CA . THR B 1 64 ? -3.904 -3.826 -15.172 1 97.69 64 THR B CA 1
ATOM 1415 C C . THR B 1 64 ? -3.029 -2.656 -15.617 1 97.69 64 THR B C 1
ATOM 1417 O O . THR B 1 64 ? -2.857 -2.424 -16.812 1 97.69 64 THR B O 1
ATOM 1420 N N . LYS B 1 65 ? -2.582 -1.907 -14.656 1 98.19 65 LYS B N 1
ATOM 1421 C CA . LYS B 1 65 ? -1.615 -0.834 -14.875 1 98.19 65 LYS B CA 1
ATOM 1422 C C . LYS B 1 65 ? -0.503 -0.882 -13.828 1 98.19 65 LYS B C 1
ATOM 1424 O O . LYS B 1 65 ? -0.771 -0.842 -12.625 1 98.19 65 LYS B O 1
ATOM 1429 N N . VAL B 1 66 ? 0.757 -0.966 -14.336 1 98.75 66 VAL B N 1
ATOM 1430 C CA . VAL B 1 66 ? 1.889 -0.882 -13.422 1 98.75 66 VAL B CA 1
ATOM 1431 C C . VAL B 1 66 ? 2.113 0.572 -13.008 1 98.75 66 VAL B C 1
ATOM 1433 O O . VAL B 1 66 ? 2.291 1.444 -13.867 1 98.75 66 VAL B O 1
ATOM 1436 N N . LEU B 1 67 ? 2.133 0.783 -11.734 1 98.56 67 LEU B N 1
ATOM 1437 C CA . LEU B 1 67 ? 2.289 2.143 -11.234 1 98.56 67 LEU B CA 1
ATOM 1438 C C . LEU B 1 67 ? 3.742 2.424 -10.867 1 98.56 67 LEU B C 1
ATOM 1440 O O . LEU B 1 67 ? 4.199 3.566 -10.945 1 98.56 67 LEU B O 1
ATOM 1444 N N . LEU B 1 68 ? 4.375 1.398 -10.422 1 98.19 68 LEU B N 1
ATOM 1445 C CA . LEU B 1 68 ? 5.762 1.494 -9.977 1 98.19 68 LEU B CA 1
ATOM 1446 C C . LEU B 1 68 ? 6.477 0.158 -10.141 1 98.19 68 LEU B C 1
ATOM 1448 O O . LEU B 1 68 ? 5.926 -0.892 -9.805 1 98.19 68 LEU B O 1
ATOM 1452 N N . GLY B 1 69 ? 7.688 0.23 -10.641 1 97.62 69 GLY B N 1
ATOM 1453 C CA . GLY B 1 69 ? 8.469 -0.991 -10.75 1 97.62 69 GLY B CA 1
ATOM 1454 C C . GLY B 1 69 ? 8.484 -1.568 -12.148 1 97.62 69 GLY B C 1
ATOM 1455 O O . GLY B 1 69 ? 8.461 -0.825 -13.133 1 97.62 69 GLY B O 1
ATOM 1456 N N . LYS B 1 70 ? 8.633 -2.881 -12.219 1 96.25 70 LYS B N 1
ATOM 1457 C CA . LYS B 1 70 ? 8.844 -3.576 -13.484 1 96.25 70 LYS B CA 1
ATOM 1458 C C . LYS B 1 70 ? 7.527 -3.768 -14.234 1 96.25 70 LYS B C 1
ATOM 1460 O O . LYS B 1 70 ? 6.66 -4.52 -13.781 1 96.25 70 LYS B O 1
ATOM 1465 N N . ASP B 1 71 ? 7.414 -3.176 -15.438 1 97.88 71 ASP B N 1
ATOM 1466 C CA . ASP B 1 71 ? 6.258 -3.338 -16.312 1 97.88 71 ASP B CA 1
ATOM 1467 C C . ASP B 1 71 ? 6.527 -4.383 -17.391 1 97.88 71 ASP B C 1
ATOM 1469 O O . ASP B 1 71 ? 6.949 -4.043 -18.5 1 97.88 71 ASP B O 1
ATOM 1473 N N . GLU B 1 72 ? 6.375 -5.586 -17.047 1 97.75 72 GLU B N 1
ATOM 1474 C CA . GLU B 1 72 ? 6.629 -6.734 -17.906 1 97.75 72 GLU B CA 1
ATOM 1475 C C . GLU B 1 72 ? 5.398 -7.637 -18 1 97.75 72 GLU B C 1
ATOM 1477 O O . GLU B 1 72 ? 4.539 -7.617 -17.125 1 97.75 72 GLU B O 1
ATOM 1482 N N . PRO B 1 73 ? 5.234 -8.406 -19.109 1 97.31 73 PRO B N 1
ATOM 1483 C CA . PRO B 1 73 ? 4.066 -9.281 -19.281 1 97.31 73 PRO B CA 1
ATOM 1484 C C . PRO B 1 73 ? 3.805 -10.156 -18.062 1 97.31 73 PRO B C 1
ATOM 1486 O O . PRO B 1 73 ? 2.654 -10.305 -17.641 1 97.31 73 PRO B O 1
ATOM 1489 N N . ILE B 1 74 ? 4.828 -10.648 -17.391 1 97.12 74 ILE B N 1
ATOM 1490 C CA . ILE B 1 74 ? 4.672 -11.562 -16.266 1 97.12 74 ILE B CA 1
ATOM 1491 C C . ILE B 1 74 ? 4.02 -10.836 -15.086 1 97.12 74 ILE B C 1
ATOM 1493 O O . ILE B 1 74 ? 3.219 -11.422 -14.352 1 97.12 74 ILE B O 1
ATOM 1497 N N . THR B 1 75 ? 4.391 -9.578 -14.93 1 97.56 75 THR B N 1
ATOM 1498 C CA . THR B 1 75 ? 3.783 -8.781 -13.875 1 97.56 75 THR B CA 1
ATOM 1499 C C . THR B 1 75 ? 2.268 -8.727 -14.047 1 97.56 75 THR B C 1
ATOM 1501 O O . THR B 1 75 ? 1.523 -8.938 -13.086 1 97.56 75 THR B O 1
ATOM 1504 N N . HIS B 1 76 ? 1.777 -8.555 -15.258 1 98 76 HIS B N 1
ATOM 1505 C CA . HIS B 1 76 ? 0.354 -8.469 -15.57 1 98 76 HIS B CA 1
ATOM 1506 C C . HIS B 1 76 ? -0.322 -9.828 -15.414 1 98 76 HIS B C 1
ATOM 1508 O O . HIS B 1 76 ? -1.438 -9.914 -14.898 1 98 76 HIS B O 1
ATOM 1514 N N . VAL B 1 77 ? 0.354 -10.797 -15.828 1 96.94 77 VAL B N 1
ATOM 1515 C CA . VAL B 1 77 ? -0.182 -12.148 -15.695 1 96.94 77 VAL B CA 1
ATOM 1516 C C . VAL B 1 77 ? -0.384 -12.477 -14.219 1 96.94 77 VAL B C 1
ATOM 1518 O O . VAL B 1 77 ? -1.448 -12.961 -13.828 1 96.94 77 VAL B O 1
ATOM 1521 N N . MET B 1 78 ? 0.658 -12.195 -13.406 1 97.38 78 MET B N 1
ATOM 1522 C CA . MET B 1 78 ? 0.571 -12.461 -11.977 1 97.38 78 MET B CA 1
ATOM 1523 C C . MET B 1 78 ? -0.571 -11.672 -11.344 1 97.38 78 MET B C 1
ATOM 1525 O O . MET B 1 78 ? -1.373 -12.227 -10.594 1 97.38 78 MET B O 1
ATOM 1529 N N . ALA B 1 79 ? -0.649 -10.453 -11.672 1 98 79 ALA B N 1
ATOM 1530 C CA . ALA B 1 79 ? -1.66 -9.57 -11.094 1 98 79 ALA B CA 1
ATOM 1531 C C . ALA B 1 79 ? -3.066 -10.047 -11.445 1 98 79 ALA B C 1
ATOM 1533 O O . ALA B 1 79 ? -3.939 -10.117 -10.578 1 98 79 ALA B O 1
ATOM 1534 N N . LYS B 1 80 ? -3.252 -10.383 -12.703 1 96.44 80 LYS B N 1
ATOM 1535 C CA . LYS B 1 80 ? -4.566 -10.828 -13.148 1 96.44 80 LYS B CA 1
ATOM 1536 C C . LYS B 1 80 ? -4.965 -12.133 -12.461 1 96.44 80 LYS B C 1
ATOM 1538 O O . LYS B 1 80 ? -6.113 -12.289 -12.039 1 96.44 80 LYS B O 1
ATOM 1543 N N . ASN B 1 81 ? -4.055 -12.992 -12.344 1 96.19 81 ASN B N 1
ATOM 1544 C CA . ASN B 1 81 ? -4.34 -14.273 -11.711 1 96.19 81 ASN B CA 1
ATOM 1545 C C . ASN B 1 81 ? -4.711 -14.109 -10.242 1 96.19 81 ASN B C 1
ATOM 1547 O O . ASN B 1 81 ? -5.691 -14.688 -9.773 1 96.19 81 ASN B O 1
ATOM 1551 N N . LEU B 1 82 ? -4.016 -13.312 -9.531 1 97.38 82 LEU B N 1
ATOM 1552 C CA . LEU B 1 82 ? -4.324 -13.078 -8.125 1 97.38 82 LEU B CA 1
ATOM 1553 C C . LEU B 1 82 ? -5.656 -12.352 -7.973 1 97.38 82 LEU B C 1
ATOM 1555 O O . LEU B 1 82 ? -6.422 -12.633 -7.047 1 97.38 82 LEU B O 1
ATOM 1559 N N . ALA B 1 83 ? -5.922 -11.461 -8.914 1 96.94 83 ALA B N 1
ATOM 1560 C CA . ALA B 1 83 ? -7.152 -10.68 -8.875 1 96.94 83 ALA B CA 1
ATOM 1561 C C . ALA B 1 83 ? -8.383 -11.578 -8.969 1 96.94 83 ALA B C 1
ATOM 1563 O O . ALA B 1 83 ? -9.43 -11.273 -8.398 1 96.94 83 ALA B O 1
ATOM 1564 N N . THR B 1 84 ? -8.211 -12.625 -9.688 1 94.25 84 THR B N 1
ATOM 1565 C CA . THR B 1 84 ? -9.336 -13.547 -9.836 1 94.25 84 THR B CA 1
ATOM 1566 C C . THR B 1 84 ? -9.82 -14.039 -8.477 1 94.25 84 THR B C 1
ATOM 1568 O O . THR B 1 84 ? -11.008 -14.281 -8.289 1 94.25 84 THR B O 1
ATOM 1571 N N . LYS B 1 85 ? -8.922 -14.125 -7.477 1 94.94 85 LYS B N 1
ATOM 1572 C CA . LYS B 1 85 ? -9.289 -14.641 -6.16 1 94.94 85 LYS B CA 1
ATOM 1573 C C . LYS B 1 85 ? -9.617 -13.5 -5.199 1 94.94 85 LYS B C 1
ATOM 1575 O O . LYS B 1 85 ? -10.25 -13.711 -4.164 1 94.94 85 LYS B O 1
ATOM 1580 N N . ILE B 1 86 ? -9.18 -12.344 -5.512 1 95.56 86 ILE B N 1
ATOM 1581 C CA . ILE B 1 86 ? -9.32 -11.211 -4.598 1 95.56 86 ILE B CA 1
ATOM 1582 C C . ILE B 1 86 ? -10.555 -10.398 -4.98 1 95.56 86 ILE B C 1
ATOM 1584 O O . ILE B 1 86 ? -11.359 -10.039 -4.113 1 95.56 86 ILE B O 1
ATOM 1588 N N . CYS B 1 87 ? -10.641 -10.078 -6.215 1 92.56 87 CYS B N 1
ATOM 1589 C CA . CYS B 1 87 ? -11.742 -9.281 -6.746 1 92.56 87 CYS B CA 1
ATOM 1590 C C . CYS B 1 87 ? -12.836 -10.18 -7.328 1 92.56 87 CYS B C 1
ATOM 1592 O O . CYS B 1 87 ? -13.047 -10.195 -8.547 1 92.56 87 CYS B O 1
ATOM 1594 N N . GLU B 1 88 ? -13.578 -10.789 -6.426 1 84 88 GLU B N 1
ATOM 1595 C CA . GLU B 1 88 ? -14.57 -11.758 -6.883 1 84 88 GLU B CA 1
ATOM 1596 C C . GLU B 1 88 ? -15.922 -11.086 -7.141 1 84 88 GLU B C 1
ATOM 1598 O O . GLU B 1 88 ? -16.453 -10.406 -6.27 1 84 88 GLU B O 1
ATOM 1603 N N . GLY B 1 89 ? -16.328 -11.102 -8.297 1 78.06 89 GLY B N 1
ATOM 1604 C CA . GLY B 1 89 ? -17.672 -10.633 -8.609 1 78.06 89 GLY B CA 1
ATOM 1605 C C . GLY B 1 89 ? -17.688 -9.305 -9.344 1 78.06 89 GLY B C 1
ATOM 1606 O O . GLY B 1 89 ? -16.656 -8.625 -9.43 1 78.06 89 GLY B O 1
ATOM 1607 N N . PRO B 1 90 ? -18.828 -8.953 -9.852 1 71.88 90 PRO B N 1
ATOM 1608 C CA . PRO B 1 90 ? -18.938 -7.754 -10.68 1 71.88 90 PRO B CA 1
ATOM 1609 C C . PRO B 1 90 ? -18.781 -6.465 -9.875 1 71.88 90 PRO B C 1
ATOM 1611 O O . PRO B 1 90 ? -18.344 -5.445 -10.406 1 71.88 90 PRO B O 1
ATOM 1614 N N . ASP B 1 91 ? -19.047 -6.512 -8.57 1 80.44 91 ASP B N 1
ATOM 1615 C CA . ASP B 1 91 ? -18.984 -5.293 -7.77 1 80.44 91 ASP B CA 1
ATOM 1616 C C . ASP B 1 91 ? -17.703 -5.242 -6.934 1 80.44 91 ASP B C 1
ATOM 1618 O O . ASP B 1 91 ? -17.641 -4.539 -5.922 1 80.44 91 ASP B O 1
ATOM 1622 N N . SER B 1 92 ? -16.734 -5.945 -7.539 1 89.19 92 SER B N 1
ATOM 1623 C CA . SER B 1 92 ? -15.523 -6.004 -6.734 1 89.19 92 SER B CA 1
ATOM 1624 C C . SER B 1 92 ? -14.742 -4.695 -6.809 1 89.19 92 SER B C 1
ATOM 1626 O O . SER B 1 92 ? -14.758 -4.016 -7.836 1 89.19 92 SER B O 1
ATOM 1628 N N . LYS B 1 93 ? -14.141 -4.355 -5.715 1 93.56 93 LYS B N 1
ATOM 1629 C CA . LYS B 1 93 ? -13.297 -3.168 -5.637 1 93.56 93 LYS B CA 1
ATOM 1630 C C . LYS B 1 93 ? -12 -3.369 -6.414 1 93.56 93 LYS B C 1
ATOM 1632 O O . LYS B 1 93 ? -11.531 -4.496 -6.574 1 93.56 93 LYS B O 1
ATOM 1637 N N . PRO B 1 94 ? -11.484 -2.225 -6.938 1 96.56 94 PRO B N 1
ATOM 1638 C CA . PRO B 1 94 ? -10.148 -2.314 -7.523 1 96.56 94 PRO B CA 1
ATOM 1639 C C . PRO B 1 94 ? -9.109 -2.84 -6.539 1 96.56 94 PRO B C 1
ATOM 1641 O O . PRO B 1 94 ? -9.297 -2.75 -5.324 1 96.56 94 PRO B O 1
ATOM 1644 N N . LEU B 1 95 ? -8.109 -3.443 -7.164 1 97.69 95 LEU B N 1
ATOM 1645 C CA . LEU B 1 95 ? -7.031 -4.031 -6.379 1 97.69 95 LEU B CA 1
ATOM 1646 C C . LEU B 1 95 ? -5.73 -3.266 -6.582 1 97.69 95 LEU B C 1
ATOM 1648 O O . LEU B 1 95 ? -5.336 -2.994 -7.719 1 97.69 95 LEU B O 1
ATOM 1652 N N . LEU B 1 96 ? -5.152 -2.793 -5.48 1 98.5 96 LEU B N 1
ATOM 1653 C CA . LEU B 1 96 ? -3.764 -2.354 -5.484 1 98.5 96 LEU B CA 1
ATOM 1654 C C . LEU B 1 96 ? -2.842 -3.465 -4.992 1 98.5 96 LEU B C 1
ATOM 1656 O O . LEU B 1 96 ? -2.838 -3.795 -3.803 1 98.5 96 LEU B O 1
ATOM 1660 N N . LEU B 1 97 ? -1.999 -3.982 -5.938 1 98.5 97 LEU B N 1
ATOM 1661 C CA . LEU B 1 97 ? -1.156 -5.141 -5.656 1 98.5 97 LEU B CA 1
ATOM 1662 C C . LEU B 1 97 ? 0.314 -4.738 -5.602 1 98.5 97 LEU B C 1
ATOM 1664 O O . LEU B 1 97 ? 0.829 -4.117 -6.531 1 98.5 97 LEU B O 1
ATOM 1668 N N . ALA B 1 98 ? 0.944 -4.969 -4.488 1 98.19 98 ALA B N 1
ATOM 1669 C CA . ALA B 1 98 ? 2.398 -4.906 -4.363 1 98.19 98 ALA B CA 1
ATOM 1670 C C . ALA B 1 98 ? 3.012 -6.301 -4.371 1 98.19 98 ALA B C 1
ATOM 1672 O O . ALA B 1 98 ? 2.688 -7.137 -3.523 1 98.19 98 ALA B O 1
ATOM 1673 N N . ILE B 1 99 ? 3.918 -6.531 -5.355 1 97.75 99 ILE B N 1
ATOM 1674 C CA . ILE B 1 99 ? 4.406 -7.895 -5.508 1 97.75 99 ILE B CA 1
ATOM 1675 C C . ILE B 1 99 ? 5.922 -7.883 -5.695 1 97.75 99 ILE B C 1
ATOM 1677 O O . ILE B 1 99 ? 6.453 -7.074 -6.457 1 97.75 99 ILE B O 1
ATOM 1681 N N . ALA B 1 100 ? 6.613 -8.711 -4.961 1 97.25 100 ALA B N 1
ATOM 1682 C CA . ALA B 1 100 ? 8.055 -8.953 -5.07 1 97.25 100 ALA B CA 1
ATOM 1683 C C . ALA B 1 100 ? 8.375 -10.43 -4.906 1 97.25 100 ALA B C 1
ATOM 1685 O O . ALA B 1 100 ? 8.594 -10.906 -3.787 1 97.25 100 ALA B O 1
ATOM 1686 N N . LEU B 1 101 ? 8.477 -11.102 -6.012 1 96.56 101 LEU B N 1
ATOM 1687 C CA . LEU B 1 101 ? 8.594 -12.555 -5.98 1 96.56 101 LEU B CA 1
ATOM 1688 C C . LEU B 1 101 ? 9.906 -13.008 -6.602 1 96.56 101 LEU B C 1
ATOM 1690 O O . LEU B 1 101 ? 10.367 -12.422 -7.586 1 96.56 101 LEU B O 1
ATOM 1694 N N . LYS B 1 102 ? 10.375 -14.023 -6.09 1 94.38 102 LYS B N 1
ATOM 1695 C CA . LYS B 1 102 ? 11.586 -14.648 -6.625 1 94.38 102 LYS B CA 1
ATOM 1696 C C . LYS B 1 102 ? 11.266 -15.539 -7.82 1 94.38 102 LYS B C 1
ATOM 1698 O O . LYS B 1 102 ? 12.062 -15.648 -8.75 1 94.38 102 LYS B O 1
ATOM 1703 N N . GLU B 1 103 ? 10.133 -16.203 -7.73 1 91.19 103 GLU B N 1
ATOM 1704 C CA . GLU B 1 103 ? 9.703 -17.156 -8.75 1 91.19 103 GLU B CA 1
ATOM 1705 C C . GLU B 1 103 ? 8.297 -16.844 -9.25 1 91.19 103 GLU B C 1
ATOM 1707 O O . GLU B 1 103 ? 7.453 -16.375 -8.484 1 91.19 103 GLU B O 1
ATOM 1712 N N . HIS B 1 104 ? 8.062 -17.125 -10.547 1 93.44 104 HIS B N 1
ATOM 1713 C CA . HIS B 1 104 ? 6.77 -16.844 -11.148 1 93.44 104 HIS B CA 1
ATOM 1714 C C . HIS B 1 104 ? 6.191 -18.078 -11.82 1 93.44 104 HIS B C 1
ATOM 1716 O O . HIS B 1 104 ? 5.461 -17.984 -12.812 1 93.44 104 HIS B O 1
ATOM 1722 N N . SER B 1 105 ? 6.508 -19.156 -11.305 1 93.81 105 SER B N 1
ATOM 1723 C CA . SER B 1 105 ? 6.004 -20.406 -11.883 1 93.81 105 SER B CA 1
ATOM 1724 C C . SER B 1 105 ? 4.52 -20.594 -11.578 1 93.81 105 SER B C 1
ATOM 1726 O O . SER B 1 105 ? 4.004 -20.031 -10.617 1 93.81 105 SER B O 1
ATOM 1728 N N . PRO B 1 106 ? 3.809 -21.406 -12.438 1 94.69 106 PRO B N 1
ATOM 1729 C CA . PRO B 1 106 ? 2.395 -21.688 -12.172 1 94.69 106 PRO B CA 1
ATOM 1730 C C . PRO B 1 106 ? 2.156 -22.297 -10.797 1 94.69 106 PRO B C 1
ATOM 1732 O O . PRO B 1 106 ? 1.145 -22 -10.156 1 94.69 106 PRO B O 1
ATOM 1735 N N . SER B 1 107 ? 3.002 -23.156 -10.367 1 94.94 107 SER B N 1
ATOM 1736 C CA . SER B 1 107 ? 2.852 -23.766 -9.047 1 94.94 107 SER B CA 1
ATOM 1737 C C . SER B 1 107 ? 2.936 -22.719 -7.949 1 94.94 107 SER B C 1
ATOM 1739 O O . SER B 1 107 ? 2.158 -22.75 -6.992 1 94.94 107 SER B O 1
ATOM 1741 N N . VAL B 1 108 ? 3.873 -21.812 -8.07 1 95.38 108 VAL B N 1
ATOM 1742 C CA . VAL B 1 108 ? 4.027 -20.734 -7.098 1 95.38 108 VAL B CA 1
ATOM 1743 C C . VAL B 1 108 ? 2.781 -19.844 -7.105 1 95.38 108 VAL B C 1
ATOM 1745 O O . VAL B 1 108 ? 2.266 -19.484 -6.047 1 95.38 108 VAL B O 1
ATOM 1748 N N . LEU B 1 109 ? 2.324 -19.578 -8.289 1 96.38 109 LEU B N 1
ATOM 1749 C CA . LEU B 1 109 ? 1.149 -18.719 -8.43 1 96.38 109 LEU B CA 1
ATOM 1750 C C . LEU B 1 109 ? -0.06 -19.344 -7.738 1 96.38 109 LEU B C 1
ATOM 1752 O O . LEU B 1 109 ? -0.803 -18.656 -7.035 1 96.38 109 LEU B O 1
ATOM 1756 N N . LYS B 1 110 ? -0.259 -20.547 -7.906 1 96.81 110 LYS B N 1
ATOM 1757 C CA . LYS B 1 110 ? -1.356 -21.25 -7.25 1 96.81 110 LYS B CA 1
ATOM 1758 C C . LYS B 1 110 ? -1.228 -21.172 -5.73 1 96.81 110 LYS B C 1
ATOM 1760 O O . LYS B 1 110 ? -2.213 -20.938 -5.027 1 96.81 110 LYS B O 1
ATOM 1765 N N . SER B 1 111 ? -0.054 -21.391 -5.293 1 97.62 111 SER B N 1
ATOM 1766 C CA . SER B 1 111 ? 0.202 -21.312 -3.859 1 97.62 111 SER B CA 1
ATOM 1767 C C . SER B 1 111 ? -0.059 -19.906 -3.328 1 97.62 111 SER B C 1
ATOM 1769 O O . SER B 1 111 ? -0.548 -19.75 -2.207 1 97.62 111 SER B O 1
ATOM 1771 N N . LEU B 1 112 ? 0.3 -18.922 -4.125 1 98.06 112 LEU B N 1
ATOM 1772 C CA . LEU B 1 112 ? 0.053 -17.531 -3.73 1 98.06 112 LEU B CA 1
ATOM 1773 C C . LEU B 1 112 ? -1.443 -17.266 -3.629 1 98.06 112 LEU B C 1
ATOM 1775 O O . LEU B 1 112 ? -1.89 -16.562 -2.709 1 98.06 112 LEU B O 1
ATOM 1779 N N . GLN B 1 113 ? -2.186 -17.781 -4.559 1 97.5 113 GLN B N 1
ATOM 1780 C CA . GLN B 1 113 ? -3.637 -17.625 -4.516 1 97.5 113 GLN B CA 1
ATOM 1781 C C . GLN B 1 113 ? -4.211 -18.203 -3.225 1 97.5 113 GLN B C 1
ATOM 1783 O O . GLN B 1 113 ? -5.059 -17.578 -2.582 1 97.5 113 GLN B O 1
ATOM 1788 N N . GLU B 1 114 ? -3.746 -19.328 -2.861 1 97.69 114 GLU B N 1
ATOM 1789 C CA . GLU B 1 114 ? -4.203 -19.969 -1.633 1 97.69 114 GLU B CA 1
ATOM 1790 C C . GLU B 1 114 ? -3.816 -19.141 -0.406 1 97.69 114 GLU B C 1
ATOM 1792 O O . GLU B 1 114 ? -4.609 -19 0.528 1 97.69 114 GLU B O 1
ATOM 1797 N N . LEU B 1 115 ? -2.639 -18.641 -0.354 1 97.69 115 LEU B N 1
ATOM 1798 C CA . LEU B 1 115 ? -2.146 -17.844 0.763 1 97.69 115 LEU B CA 1
ATOM 1799 C C . LEU B 1 115 ? -2.992 -16.594 0.948 1 97.69 115 LEU B C 1
ATOM 1801 O O . LEU B 1 115 ? -3.41 -16.281 2.066 1 97.69 115 LEU B O 1
ATOM 1805 N N . VAL B 1 116 ? -3.254 -15.883 -0.175 1 97.62 116 VAL B N 1
ATOM 1806 C CA . VAL B 1 116 ? -4.008 -14.641 -0.117 1 97.62 116 VAL B CA 1
ATOM 1807 C C . VAL B 1 116 ? -5.418 -14.906 0.403 1 97.62 116 VAL B C 1
ATOM 1809 O O . VAL B 1 116 ? -5.949 -14.141 1.207 1 97.62 116 VAL B O 1
ATOM 1812 N N . VAL B 1 117 ? -6.012 -16.031 -0.011 1 96.69 117 VAL B N 1
ATOM 1813 C CA . VAL B 1 117 ? -7.363 -16.391 0.404 1 96.69 117 VAL B CA 1
ATOM 1814 C C . VAL B 1 117 ? -7.383 -16.688 1.902 1 96.69 117 VAL B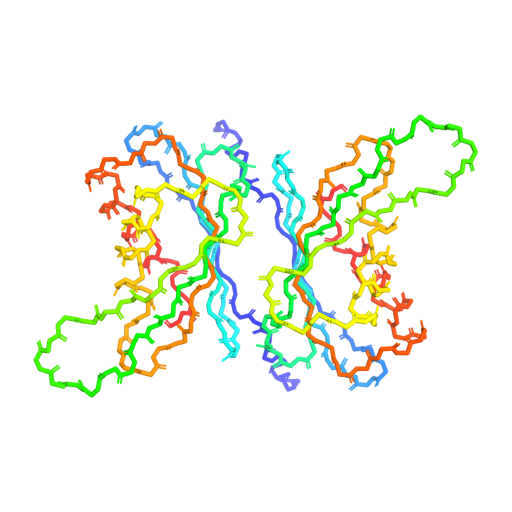 C 1
ATOM 1816 O O . VAL B 1 117 ? -8.359 -16.375 2.592 1 96.69 117 VAL B O 1
ATOM 1819 N N . GLN B 1 118 ? -6.316 -17.234 2.389 1 97.31 118 GLN B N 1
ATOM 1820 C CA . GLN B 1 118 ? -6.223 -17.547 3.811 1 97.31 118 GLN B CA 1
ATOM 1821 C C . GLN B 1 118 ? -6.25 -16.281 4.656 1 97.31 118 GLN B C 1
ATOM 1823 O O . GLN B 1 118 ? -6.676 -16.312 5.812 1 97.31 118 GLN B O 1
ATOM 1828 N N . PHE B 1 119 ? -5.867 -15.195 4.133 1 96.19 119 PHE B N 1
ATOM 1829 C CA . PHE B 1 119 ? -5.789 -13.953 4.891 1 96.19 119 PHE B CA 1
ATOM 1830 C C . PHE B 1 119 ? -6.691 -12.891 4.277 1 96.19 119 PHE B C 1
ATOM 1832 O O . PHE B 1 119 ? -6.387 -11.695 4.34 1 96.19 119 PHE B O 1
ATOM 1839 N N . ARG B 1 120 ? -7.727 -13.312 3.637 1 96.06 120 ARG B N 1
ATOM 1840 C CA . ARG B 1 120 ? -8.633 -12.398 2.939 1 96.06 120 ARG B CA 1
ATOM 1841 C C . ARG B 1 120 ? -9.375 -11.508 3.924 1 96.06 120 ARG B C 1
ATOM 1843 O O . ARG B 1 120 ? -9.695 -11.93 5.035 1 96.06 120 ARG B O 1
ATOM 1850 N N . VAL B 1 121 ? -9.578 -10.336 3.582 1 93.62 121 VAL B N 1
ATOM 1851 C CA . VAL B 1 121 ? -10.305 -9.391 4.422 1 93.62 121 VAL B CA 1
ATOM 1852 C C . VAL B 1 121 ? -11.477 -8.797 3.643 1 93.62 121 VAL B C 1
ATOM 1854 O O . VAL B 1 121 ? -12.133 -7.867 4.109 1 93.62 121 VAL B O 1
ATOM 1857 N N . TRP B 1 122 ? -11.617 -9.273 2.43 1 88.81 122 TRP B N 1
ATOM 1858 C CA . TRP B 1 122 ? -12.742 -8.844 1.603 1 88.81 122 TRP B CA 1
ATOM 1859 C C . TRP B 1 122 ? -13.852 -9.891 1.604 1 88.81 122 TRP B C 1
ATOM 1861 O O . TRP B 1 122 ? -13.617 -11.047 1.974 1 88.81 122 TRP B O 1
#